Protein AF-A0A919DG07-F1 (afdb_monomer_lite)

Structure (mmCIF, N/CA/C/O backbone):
data_AF-A0A919DG07-F1
#
_entry.id   AF-A0A919DG07-F1
#
loop_
_atom_site.group_PDB
_atom_site.id
_atom_site.type_symbol
_atom_site.label_atom_id
_atom_site.label_alt_id
_atom_site.label_comp_id
_atom_site.label_asym_id
_atom_site.label_entity_id
_atom_site.label_seq_id
_atom_site.pdbx_PDB_ins_code
_atom_site.Cartn_x
_atom_site.Cartn_y
_atom_site.Cartn_z
_atom_site.occupancy
_atom_site.B_iso_or_equiv
_atom_site.auth_seq_id
_atom_site.auth_comp_id
_atom_site.auth_asym_id
_atom_site.auth_atom_id
_atom_site.pdbx_PDB_model_num
ATOM 1 N N . MET A 1 1 ? 38.729 11.787 59.493 1.00 34.22 1 MET A N 1
ATOM 2 C CA . MET A 1 1 ? 39.746 11.046 58.716 1.00 34.22 1 MET A CA 1
ATOM 3 C C . MET A 1 1 ? 39.096 9.773 58.178 1.00 34.22 1 MET A C 1
ATOM 5 O O . MET A 1 1 ? 38.430 9.098 58.950 1.00 34.22 1 MET A O 1
ATOM 9 N N . ASN A 1 2 ? 39.229 9.553 56.862 1.00 35.69 2 ASN A N 1
ATOM 10 C CA . ASN A 1 2 ? 38.781 8.417 56.019 1.00 35.69 2 ASN A CA 1
ATOM 11 C C . ASN A 1 2 ? 39.493 7.092 56.413 1.00 35.69 2 ASN A C 1
ATOM 13 O O . ASN A 1 2 ? 40.496 7.171 57.115 1.00 35.69 2 ASN A O 1
ATOM 17 N N . HIS A 1 3 ? 39.072 5.863 56.061 1.00 32.91 3 HIS A N 1
ATOM 18 C CA . HIS A 1 3 ? 38.804 5.279 54.727 1.00 32.91 3 HIS A CA 1
ATOM 19 C C . HIS A 1 3 ? 37.969 3.968 54.796 1.00 32.91 3 HIS A C 1
ATOM 21 O O . HIS A 1 3 ? 38.101 3.201 55.746 1.00 32.91 3 HIS A O 1
ATOM 27 N N . THR A 1 4 ? 37.171 3.703 53.748 1.00 44.44 4 THR A N 1
ATOM 28 C CA . THR A 1 4 ? 36.596 2.397 53.320 1.00 44.44 4 THR A CA 1
ATOM 29 C C . THR A 1 4 ? 37.649 1.559 52.554 1.00 44.44 4 THR A C 1
ATOM 31 O O . THR A 1 4 ? 38.674 2.140 52.181 1.00 44.44 4 THR A O 1
ATOM 34 N N . PRO A 1 5 ? 37.467 0.233 52.304 1.00 44.50 5 PRO A N 1
ATOM 35 C CA . PRO A 1 5 ? 36.782 -0.205 51.062 1.00 44.50 5 PRO A CA 1
ATOM 36 C C . PRO A 1 5 ? 36.110 -1.608 51.093 1.00 44.50 5 PRO A C 1
ATOM 38 O O . PRO A 1 5 ? 36.582 -2.530 51.752 1.00 44.50 5 PRO A O 1
ATOM 41 N N . ASN A 1 6 ? 35.069 -1.821 50.277 1.00 36.84 6 ASN A N 1
ATOM 42 C CA . ASN A 1 6 ? 34.952 -3.075 49.516 1.00 36.84 6 ASN A CA 1
ATOM 43 C C . ASN A 1 6 ? 34.159 -2.849 48.217 1.00 36.84 6 ASN A C 1
ATOM 45 O O . ASN A 1 6 ? 33.123 -2.183 48.220 1.00 36.84 6 ASN A O 1
ATOM 49 N N . GLU A 1 7 ? 34.719 -3.344 47.117 1.00 41.94 7 GLU A N 1
ATOM 50 C CA . GLU A 1 7 ? 34.448 -2.964 45.728 1.00 41.94 7 GLU A CA 1
ATOM 51 C C . GLU A 1 7 ? 33.271 -3.709 45.053 1.00 41.94 7 GLU A C 1
ATOM 53 O O . GLU A 1 7 ? 32.914 -4.822 45.447 1.00 41.94 7 GLU A O 1
ATOM 58 N N . PRO A 1 8 ? 32.687 -3.105 43.996 1.00 39.41 8 PRO A N 1
ATOM 59 C CA . PRO A 1 8 ? 31.596 -3.651 43.186 1.00 39.41 8 PRO A CA 1
ATOM 60 C C . PRO A 1 8 ? 32.067 -4.682 42.142 1.00 39.41 8 PRO A C 1
ATOM 62 O O . PRO A 1 8 ? 33.044 -4.471 41.425 1.00 39.41 8 PRO A O 1
ATOM 65 N N . ARG A 1 9 ? 31.318 -5.786 42.005 1.00 43.91 9 ARG A N 1
ATOM 66 C CA . ARG A 1 9 ? 31.553 -6.822 40.987 1.00 43.91 9 ARG A CA 1
ATOM 67 C C . ARG A 1 9 ? 31.007 -6.414 39.615 1.00 43.91 9 ARG A C 1
ATOM 69 O O . ARG A 1 9 ? 29.802 -6.364 39.404 1.00 43.91 9 ARG A O 1
ATOM 76 N N . ASP A 1 10 ? 31.963 -6.147 38.736 1.00 43.38 10 ASP A N 1
ATOM 77 C CA . ASP A 1 10 ? 32.099 -6.635 37.358 1.00 43.38 10 ASP A CA 1
ATOM 78 C C . ASP A 1 10 ? 30.918 -6.444 36.387 1.00 43.38 10 ASP A C 1
ATOM 80 O O . ASP A 1 10 ? 30.029 -7.279 36.222 1.00 43.38 10 ASP A O 1
ATOM 84 N N . LEU A 1 11 ? 30.964 -5.302 35.700 1.00 44.47 11 LEU A N 1
ATOM 85 C CA . LEU A 1 11 ? 30.201 -5.007 34.494 1.00 44.47 11 LEU A CA 1
ATOM 86 C C . LEU A 1 11 ? 30.895 -5.717 33.326 1.00 44.47 11 LEU A C 1
ATOM 88 O O . LEU A 1 11 ? 32.102 -5.567 33.180 1.00 44.47 11 LEU A O 1
ATOM 92 N N . ASN A 1 12 ? 30.146 -6.447 32.497 1.00 44.28 12 ASN A N 1
ATOM 93 C CA . ASN A 1 12 ? 30.619 -7.066 31.253 1.00 44.28 12 ASN A CA 1
ATOM 94 C C . ASN A 1 12 ? 31.278 -6.006 30.342 1.00 44.28 12 ASN A C 1
ATOM 96 O O . ASN A 1 12 ? 30.590 -5.299 29.603 1.00 44.28 12 ASN A O 1
ATOM 100 N N . ARG A 1 13 ? 32.596 -5.830 30.476 1.00 46.69 13 ARG A N 1
ATOM 101 C CA . ARG A 1 13 ? 33.404 -4.822 29.781 1.00 46.69 13 ARG A CA 1
ATOM 102 C C . ARG A 1 13 ? 34.025 -5.429 28.532 1.00 46.69 13 ARG A C 1
ATOM 104 O O . ARG A 1 13 ? 34.499 -6.561 28.547 1.00 46.69 13 ARG A O 1
ATOM 111 N N . ASP A 1 14 ? 34.078 -4.631 27.474 1.00 40.06 14 ASP A N 1
ATOM 112 C CA . ASP A 1 14 ? 34.805 -4.974 26.256 1.00 40.06 14 ASP A CA 1
ATOM 113 C C . ASP A 1 14 ? 36.330 -5.042 26.524 1.00 40.06 14 ASP A C 1
ATOM 115 O O . ASP A 1 14 ? 36.874 -4.089 27.101 1.00 40.06 14 ASP A O 1
ATOM 119 N N . PRO A 1 15 ? 37.040 -6.112 26.104 1.00 46.91 15 PRO A N 1
ATOM 120 C CA . PRO A 1 15 ? 38.454 -6.308 26.439 1.00 46.91 15 PRO A CA 1
ATOM 121 C C . PRO A 1 15 ? 39.440 -5.340 25.772 1.00 46.91 15 PRO A C 1
ATOM 123 O O . PRO A 1 15 ? 40.614 -5.361 26.135 1.00 46.91 15 PRO A O 1
ATOM 126 N N . ILE A 1 16 ? 39.022 -4.521 24.799 1.00 44.34 16 ILE A N 1
ATOM 127 C CA . ILE A 1 16 ? 39.935 -3.618 24.078 1.00 44.34 16 ILE A CA 1
ATOM 128 C C . ILE A 1 16 ? 39.674 -2.145 24.422 1.00 44.34 16 ILE A C 1
ATOM 130 O O . ILE A 1 16 ? 40.606 -1.345 24.381 1.00 44.34 16 ILE A O 1
ATOM 134 N N . THR A 1 17 ? 38.458 -1.764 24.823 1.00 51.81 17 THR A N 1
ATOM 135 C CA . THR A 1 17 ? 38.118 -0.338 25.024 1.00 51.81 17 THR A CA 1
ATOM 136 C C . THR A 1 17 ? 37.637 0.047 26.427 1.00 51.81 17 THR A C 1
ATOM 138 O O . THR A 1 17 ? 37.648 1.231 26.756 1.00 51.81 17 THR A O 1
ATOM 141 N N . GLY A 1 18 ? 37.272 -0.906 27.295 1.00 50.22 18 GLY A N 1
ATOM 142 C CA . GLY A 1 18 ? 37.119 -0.682 28.744 1.00 50.22 18 GLY A CA 1
ATOM 143 C C . GLY A 1 18 ? 36.063 0.336 29.224 1.00 50.22 18 GLY A C 1
ATOM 144 O O . GLY A 1 18 ? 36.034 0.639 30.422 1.00 50.22 18 GLY A O 1
ATOM 145 N N . ALA A 1 19 ? 35.191 0.858 28.356 1.00 34.78 19 ALA A N 1
ATOM 146 C CA . ALA A 1 19 ? 34.187 1.863 28.719 1.00 34.78 19 ALA A CA 1
ATOM 147 C C . ALA A 1 19 ? 32.995 1.267 29.513 1.00 34.78 19 ALA A C 1
ATOM 149 O O . ALA A 1 19 ? 32.492 0.201 29.148 1.00 34.78 19 ALA A O 1
ATOM 150 N N . PRO A 1 20 ? 32.494 1.939 30.574 1.00 39.03 20 PRO A N 1
ATOM 151 C CA . PRO A 1 20 ? 31.222 1.592 31.211 1.00 39.03 20 PRO A CA 1
ATOM 152 C C . PRO A 1 20 ? 30.049 1.860 30.257 1.00 39.03 20 PRO A C 1
ATOM 154 O O . PRO A 1 20 ? 29.992 2.924 29.643 1.00 39.03 20 PRO A O 1
ATOM 157 N N . GLY A 1 21 ? 29.094 0.930 30.161 1.00 43.81 21 GLY A N 1
ATOM 158 C CA . GLY A 1 21 ? 27.866 1.131 29.389 1.00 43.81 21 GLY A CA 1
ATOM 159 C C . GLY A 1 21 ? 27.063 2.310 29.938 1.00 43.81 21 GLY A C 1
ATOM 160 O O . GLY A 1 21 ? 26.447 2.204 30.997 1.00 43.81 21 GLY A O 1
ATOM 161 N N . ALA A 1 22 ? 27.089 3.435 29.225 1.00 33.97 22 ALA A N 1
ATOM 162 C CA . ALA A 1 22 ? 26.310 4.620 29.537 1.00 33.97 22 ALA A CA 1
ATOM 163 C C . ALA A 1 22 ? 25.252 4.834 28.453 1.00 33.97 22 ALA A C 1
ATOM 165 O O . ALA A 1 22 ? 25.570 5.131 27.304 1.00 33.97 22 ALA A O 1
ATOM 166 N N . HIS A 1 23 ? 23.989 4.744 28.859 1.00 26.77 23 HIS A N 1
ATOM 167 C CA . HIS A 1 23 ? 22.924 5.523 28.248 1.00 26.77 23 HIS A CA 1
ATOM 168 C C . HIS A 1 23 ? 22.861 6.876 28.959 1.00 26.77 23 HIS A C 1
ATOM 170 O O . HIS A 1 23 ? 22.684 6.922 30.179 1.00 26.77 23 HIS A O 1
ATOM 176 N N . PRO A 1 24 ? 22.939 7.975 28.202 1.00 29.98 24 PRO A N 1
ATOM 177 C CA . PRO A 1 24 ? 22.138 9.142 28.527 1.00 29.98 24 PRO A CA 1
ATOM 178 C C . PRO A 1 24 ? 21.411 9.657 27.277 1.00 29.98 24 PRO A C 1
ATOM 180 O O . PRO A 1 24 ? 22.029 10.103 26.323 1.00 29.98 24 PRO A O 1
ATOM 183 N N . LEU A 1 25 ? 20.080 9.551 27.332 1.00 42.97 25 LEU A N 1
ATOM 184 C CA . LEU A 1 25 ? 19.050 10.354 26.657 1.00 42.97 25 LEU A CA 1
ATOM 185 C C . LEU A 1 25 ? 19.387 10.937 25.266 1.00 42.97 25 LEU A C 1
ATOM 187 O O . LEU A 1 25 ? 20.033 11.972 25.151 1.00 42.97 25 LEU A O 1
ATOM 191 N N . GLY A 1 26 ? 18.773 10.358 24.230 1.00 35.62 26 GLY A N 1
ATOM 192 C CA . GLY A 1 26 ? 18.676 10.953 22.893 1.00 35.62 26 GLY A CA 1
ATOM 193 C C . GLY A 1 26 ? 19.670 10.377 21.882 1.00 35.62 26 GLY A C 1
ATOM 194 O O . GLY A 1 26 ? 20.871 10.489 22.058 1.00 35.62 26 GLY A O 1
ATOM 195 N N . VAL A 1 27 ? 19.123 9.787 20.811 1.00 43.41 27 VAL A N 1
ATOM 196 C CA . VAL A 1 27 ? 19.787 9.310 19.577 1.00 43.41 27 VAL A CA 1
ATOM 197 C C . VAL A 1 27 ? 21.049 8.453 19.786 1.00 43.41 27 VAL A C 1
ATOM 199 O O . VAL A 1 27 ? 22.146 8.965 19.968 1.00 43.41 27 VAL A O 1
ATOM 202 N N . GLY A 1 28 ? 20.937 7.131 19.628 1.00 30.62 28 GLY A N 1
ATOM 203 C CA . GLY A 1 28 ? 22.129 6.282 19.553 1.00 30.62 28 GLY A CA 1
ATOM 204 C C . GLY A 1 28 ? 21.851 4.782 19.517 1.00 30.62 28 GLY A C 1
ATOM 205 O O . GLY A 1 28 ? 21.159 4.246 20.370 1.00 30.62 28 GLY A O 1
ATOM 206 N N . VAL A 1 29 ? 22.410 4.147 18.491 1.00 34.19 29 VAL A N 1
ATOM 207 C CA . VAL A 1 29 ? 22.769 2.731 18.304 1.00 34.19 29 VAL A CA 1
ATOM 208 C C . VAL A 1 29 ? 22.638 1.797 19.533 1.00 34.19 29 VAL A C 1
ATOM 210 O O . VAL A 1 29 ? 23.376 1.938 20.501 1.00 34.19 29 VAL A O 1
ATOM 213 N N . GLY A 1 30 ? 21.828 0.735 19.382 1.00 28.69 30 GLY A N 1
ATOM 214 C CA . GLY A 1 30 ? 22.065 -0.605 19.956 1.00 28.69 30 GLY A CA 1
ATOM 215 C C . GLY A 1 30 ? 21.325 -1.004 21.247 1.00 28.69 30 GLY A C 1
ATOM 216 O O . GLY A 1 30 ? 21.314 -0.263 22.220 1.00 28.69 30 GLY A O 1
ATOM 217 N N . GLY A 1 31 ? 20.814 -2.247 21.286 1.00 30.12 31 GLY A N 1
ATOM 218 C CA . GLY A 1 31 ? 20.733 -3.032 22.532 1.00 30.12 31 GLY A CA 1
ATOM 219 C C . GLY A 1 31 ? 19.412 -3.743 22.847 1.00 30.12 31 GLY A C 1
ATOM 220 O O . GLY A 1 31 ? 18.405 -3.114 23.135 1.00 30.12 31 GLY A O 1
ATOM 221 N N . VAL A 1 32 ? 19.453 -5.076 22.860 1.00 42.94 32 VAL A N 1
ATOM 222 C CA . VAL A 1 32 ? 18.374 -6.017 23.198 1.00 42.94 32 VAL A CA 1
ATOM 223 C C . VAL A 1 32 ? 18.362 -6.270 24.714 1.00 42.94 32 VAL A C 1
ATOM 225 O O . VAL A 1 32 ? 19.355 -6.769 25.229 1.00 42.94 32 VAL A O 1
ATOM 228 N N . ALA A 1 33 ? 17.262 -5.977 25.419 1.00 32.56 33 ALA A N 1
ATOM 229 C CA . ALA A 1 33 ? 16.863 -6.599 26.696 1.00 32.56 33 ALA A CA 1
ATOM 230 C C . ALA A 1 33 ? 15.441 -6.136 27.077 1.00 32.56 33 ALA A C 1
ATOM 232 O O . ALA A 1 33 ? 15.058 -5.008 26.792 1.00 32.56 33 ALA A O 1
ATOM 233 N N . GLY A 1 34 ? 14.637 -7.032 27.655 1.00 33.72 34 GLY A N 1
ATOM 234 C CA . GLY A 1 34 ? 13.176 -6.933 27.719 1.00 33.72 34 GLY A CA 1
ATOM 235 C C . GLY A 1 34 ? 12.579 -5.722 28.451 1.00 33.72 34 GLY A C 1
ATOM 236 O O . GLY A 1 34 ? 13.130 -5.212 29.419 1.00 33.72 34 GLY A O 1
ATOM 237 N N . GLY A 1 35 ? 11.384 -5.327 28.007 1.00 30.34 35 GLY A N 1
ATOM 238 C CA . GLY A 1 35 ? 10.532 -4.339 28.667 1.00 30.34 35 GLY A CA 1
ATOM 239 C C . GLY A 1 35 ? 9.645 -3.616 27.660 1.00 30.34 35 GLY A C 1
ATOM 240 O O . GLY A 1 35 ? 10.146 -2.969 26.748 1.00 30.34 35 GLY A O 1
ATOM 241 N N . ALA A 1 36 ? 8.326 -3.755 27.797 1.00 35.47 36 ALA A N 1
ATOM 242 C CA . ALA A 1 36 ? 7.346 -3.080 26.954 1.00 35.47 36 ALA A CA 1
ATOM 243 C C . ALA A 1 36 ? 7.545 -1.556 27.006 1.00 35.47 36 ALA A C 1
ATOM 245 O O . ALA A 1 36 ? 7.358 -0.939 28.053 1.00 35.47 36 ALA A O 1
ATOM 246 N N . VAL A 1 37 ? 7.903 -0.948 25.874 1.00 30.03 37 VAL A N 1
ATOM 247 C CA . VAL A 1 37 ? 7.907 0.509 25.726 1.00 30.03 37 VAL A CA 1
ATOM 248 C C . VAL A 1 37 ? 6.580 0.919 25.108 1.00 30.03 37 VAL A C 1
ATOM 250 O O . VAL A 1 37 ? 6.302 0.660 23.937 1.00 30.03 37 VAL A O 1
ATOM 253 N N . ALA A 1 38 ? 5.748 1.541 25.936 1.00 33.84 38 ALA A N 1
ATOM 254 C CA . ALA A 1 38 ? 4.571 2.265 25.506 1.00 33.84 38 ALA A CA 1
ATOM 255 C C . ALA A 1 38 ? 4.985 3.502 24.687 1.00 33.84 38 ALA A C 1
ATOM 257 O O . ALA A 1 38 ? 5.724 4.352 25.171 1.00 33.84 38 ALA A O 1
ATOM 258 N N . GLY A 1 39 ? 4.476 3.569 23.455 1.00 31.62 39 GLY A N 1
ATOM 259 C CA . GLY A 1 39 ? 4.058 4.783 22.750 1.00 31.62 39 GLY A CA 1
ATOM 260 C C . GLY A 1 39 ? 5.039 5.951 22.627 1.00 31.62 39 GLY A C 1
ATOM 261 O O . GLY A 1 39 ? 5.009 6.880 23.425 1.00 31.62 39 GLY A O 1
ATOM 262 N N . ALA A 1 40 ? 5.731 6.010 21.490 1.00 27.97 40 ALA A N 1
ATOM 263 C CA . ALA A 1 40 ? 5.974 7.269 20.794 1.00 27.97 40 ALA A CA 1
ATOM 264 C C . ALA A 1 40 ? 5.657 7.047 19.309 1.00 27.97 40 ALA A C 1
ATOM 266 O O . ALA A 1 40 ? 6.456 6.466 18.577 1.00 27.97 40 ALA A O 1
ATOM 267 N N . LEU A 1 41 ? 4.467 7.472 18.867 1.00 32.69 41 LEU A N 1
ATOM 268 C CA . LEU A 1 41 ? 4.125 7.555 17.445 1.00 32.69 41 LEU A CA 1
ATOM 269 C C . LEU A 1 41 ? 4.885 8.740 16.837 1.00 32.69 41 LEU A C 1
ATOM 271 O O . LEU A 1 41 ? 4.324 9.804 16.586 1.00 32.69 41 LEU A O 1
ATOM 275 N N . ALA A 1 42 ? 6.189 8.567 16.635 1.00 26.36 42 ALA A N 1
ATOM 276 C CA . ALA A 1 42 ? 6.936 9.402 15.713 1.00 26.36 42 ALA A CA 1
ATOM 277 C C . ALA A 1 42 ? 6.526 8.975 14.299 1.00 26.36 42 ALA A C 1
ATOM 279 O O . ALA A 1 42 ? 7.006 7.971 13.772 1.00 26.36 42 ALA A O 1
ATOM 280 N N . GLY A 1 43 ? 5.575 9.712 13.721 1.00 33.06 43 GLY A N 1
ATOM 281 C CA . GLY A 1 43 ? 5.218 9.597 12.315 1.00 33.06 43 GLY A CA 1
ATOM 282 C C . GLY A 1 43 ? 6.462 9.813 11.465 1.00 33.06 43 GLY A C 1
ATOM 283 O O . GLY A 1 43 ? 7.036 10.900 11.454 1.00 33.06 43 GLY A O 1
ATOM 284 N N . THR A 1 44 ? 6.886 8.762 10.774 1.00 31.72 44 THR A N 1
ATOM 285 C CA . THR A 1 44 ? 7.880 8.871 9.716 1.00 31.72 44 THR A CA 1
ATOM 286 C C . THR A 1 44 ? 7.181 8.564 8.400 1.00 31.72 44 THR A C 1
ATOM 288 O O . THR A 1 44 ? 6.517 7.544 8.248 1.00 31.72 44 THR A O 1
ATOM 291 N N . VAL A 1 45 ? 7.237 9.541 7.499 1.00 33.91 45 VAL A N 1
ATOM 292 C CA . VAL A 1 45 ? 6.609 9.533 6.178 1.00 33.91 45 VAL A CA 1
ATOM 293 C C . VAL A 1 45 ? 7.396 8.575 5.290 1.00 33.91 45 VAL A C 1
ATOM 295 O O . VAL A 1 45 ? 8.452 8.955 4.794 1.00 33.91 45 VAL A O 1
ATOM 298 N N . PHE A 1 46 ? 6.908 7.356 5.074 1.00 33.72 46 PHE A N 1
ATOM 299 C CA . PHE A 1 46 ? 7.510 6.441 4.106 1.00 33.72 46 PHE A CA 1
ATOM 300 C C . PHE A 1 46 ? 6.405 5.703 3.354 1.00 33.72 46 PHE A C 1
ATOM 302 O O . PHE A 1 46 ? 5.542 5.096 3.971 1.00 33.72 46 PHE A O 1
ATOM 309 N N . GLY A 1 47 ? 6.377 5.889 2.033 1.00 33.72 47 GLY A N 1
ATOM 310 C CA . GLY A 1 47 ? 5.187 5.686 1.208 1.00 33.72 47 GLY A CA 1
ATOM 311 C C . GLY A 1 47 ? 4.915 4.237 0.770 1.00 33.72 47 GLY A C 1
ATOM 312 O O . GLY A 1 47 ? 5.559 3.316 1.271 1.00 33.72 47 GLY A O 1
ATOM 313 N N . PRO A 1 48 ? 4.001 4.040 -0.212 1.00 35.97 48 PRO A N 1
ATOM 314 C CA . PRO A 1 48 ? 3.268 2.791 -0.470 1.00 35.97 48 PRO A CA 1
ATOM 315 C C . PRO A 1 48 ? 4.040 1.501 -0.787 1.00 35.97 48 PRO A C 1
ATOM 317 O O . PRO A 1 48 ? 3.408 0.486 -1.077 1.00 35.97 48 PRO A O 1
ATOM 320 N N . LEU A 1 49 ? 5.371 1.480 -0.727 1.00 40.62 49 LEU A N 1
ATOM 321 C CA . LEU A 1 49 ? 6.157 0.264 -0.892 1.00 40.62 49 LEU A CA 1
ATOM 322 C C . LEU A 1 49 ? 7.282 0.213 0.157 1.00 40.62 49 LEU A C 1
ATOM 324 O O . LEU A 1 49 ? 8.259 0.952 0.123 1.00 40.62 49 LEU A O 1
ATOM 328 N N . GLY A 1 50 ? 7.155 -0.723 1.098 1.00 42.00 50 GLY A N 1
ATOM 329 C CA . GLY A 1 50 ? 8.317 -1.325 1.748 1.00 42.00 50 GLY A CA 1
ATOM 330 C C . GLY A 1 50 ? 8.957 -0.600 2.932 1.00 42.00 50 GLY A C 1
ATOM 331 O O . GLY A 1 50 ? 10.133 -0.863 3.183 1.00 42.00 50 GLY A O 1
ATOM 332 N N . THR A 1 51 ? 8.238 0.224 3.703 1.00 40.66 51 THR A N 1
ATOM 333 C CA . THR A 1 51 ? 8.771 0.704 4.992 1.00 40.66 51 THR A CA 1
ATOM 334 C C . THR A 1 51 ? 7.924 0.260 6.180 1.00 40.66 51 THR A C 1
ATOM 336 O O . THR A 1 51 ? 6.716 0.451 6.242 1.00 40.66 51 THR A O 1
ATOM 339 N N . LEU A 1 52 ? 8.612 -0.389 7.120 1.00 35.88 52 LEU A N 1
ATOM 340 C CA . LEU A 1 52 ? 8.132 -0.812 8.429 1.00 35.88 52 LEU A CA 1
ATOM 341 C C . LEU A 1 52 ? 7.558 0.371 9.221 1.00 35.88 52 LEU A C 1
ATOM 343 O O . LEU A 1 52 ? 8.316 1.238 9.649 1.00 35.88 52 LEU A O 1
ATOM 347 N N . ILE A 1 53 ? 6.269 0.313 9.553 1.00 29.09 53 ILE A N 1
ATOM 348 C CA . ILE A 1 53 ? 5.767 0.900 10.799 1.00 29.09 53 ILE A CA 1
ATOM 349 C C . ILE A 1 53 ? 5.519 -0.253 11.767 1.00 29.09 53 ILE A C 1
ATOM 351 O O . ILE A 1 53 ? 4.554 -1.002 11.654 1.00 29.09 53 ILE A O 1
ATOM 355 N N . GLY A 1 54 ? 6.444 -0.410 12.712 1.00 29.98 54 GLY A N 1
ATOM 356 C CA . GLY A 1 54 ? 6.245 -1.201 13.916 1.00 29.98 54 GLY A CA 1
ATOM 357 C C . GLY A 1 54 ? 5.881 -0.274 15.067 1.00 29.98 54 GLY A C 1
ATOM 358 O O . GLY A 1 54 ? 6.762 0.371 15.625 1.00 29.98 54 GLY A O 1
ATOM 359 N N . ALA A 1 55 ? 4.603 -0.224 15.431 1.00 30.22 55 ALA A N 1
ATOM 360 C CA . ALA A 1 55 ? 4.148 0.265 16.730 1.00 30.22 55 ALA A CA 1
ATOM 361 C C . ALA A 1 55 ? 2.740 -0.281 17.006 1.00 30.22 55 ALA A C 1
ATOM 363 O O . ALA A 1 55 ? 1.745 0.329 16.639 1.00 30.22 55 ALA A O 1
ATOM 364 N N . GLY A 1 56 ? 2.677 -1.447 17.656 1.00 33.34 56 GLY A N 1
ATOM 365 C CA . GLY A 1 56 ? 1.438 -2.034 18.172 1.00 33.34 56 GLY A CA 1
ATOM 366 C C . GLY A 1 56 ? 1.178 -3.449 17.658 1.00 33.34 56 GLY A C 1
ATOM 367 O O . GLY A 1 56 ? 0.826 -3.640 16.504 1.00 33.34 56 GLY A O 1
ATOM 368 N N . VAL A 1 57 ? 1.279 -4.423 18.570 1.00 28.62 57 VAL A N 1
ATOM 369 C CA . VAL A 1 57 ? 0.975 -5.865 18.438 1.00 28.62 57 VAL A CA 1
ATOM 370 C C . VAL A 1 57 ? 2.137 -6.776 18.015 1.00 28.62 57 VAL A C 1
ATOM 372 O O . VAL A 1 57 ? 2.321 -7.105 16.847 1.00 28.62 57 VAL A O 1
ATOM 375 N N . GLY A 1 58 ? 2.825 -7.289 19.043 1.00 26.67 58 GLY A N 1
ATOM 376 C CA . GLY A 1 58 ? 3.351 -8.658 19.082 1.00 26.67 58 GLY A CA 1
ATOM 377 C C . GLY A 1 58 ? 4.651 -8.915 18.322 1.00 26.67 58 GLY A C 1
ATOM 378 O O . GLY A 1 58 ? 4.657 -9.119 17.113 1.00 26.67 58 GLY A O 1
ATOM 379 N N . VAL A 1 59 ? 5.751 -8.989 19.070 1.00 26.62 59 VAL A N 1
ATOM 380 C CA . VAL A 1 59 ? 7.054 -9.487 18.616 1.00 26.62 59 VAL A CA 1
ATOM 381 C C . VAL A 1 59 ? 6.904 -10.911 18.075 1.00 26.62 59 VAL A C 1
ATOM 383 O O . VAL A 1 59 ? 6.559 -11.816 18.830 1.00 26.62 59 VAL A O 1
ATOM 386 N N . VAL A 1 60 ? 7.242 -11.134 16.805 1.00 29.73 60 VAL A N 1
ATOM 387 C CA . VAL A 1 60 ? 7.664 -12.461 16.339 1.00 29.73 60 VAL A CA 1
ATOM 388 C C . VAL A 1 60 ? 9.100 -12.347 15.857 1.00 29.73 60 VAL A C 1
ATOM 390 O O . VAL A 1 60 ? 9.403 -11.703 14.854 1.00 29.73 60 VAL A O 1
ATOM 393 N N . ALA A 1 61 ? 9.988 -12.951 16.642 1.00 27.58 61 ALA A N 1
ATOM 394 C CA . ALA A 1 61 ? 11.368 -13.207 16.281 1.00 27.58 61 ALA A CA 1
ATOM 395 C C . ALA A 1 61 ? 11.423 -14.291 15.193 1.00 27.58 61 ALA A C 1
ATOM 397 O O . ALA A 1 61 ? 10.752 -15.313 15.297 1.00 27.58 61 ALA A O 1
ATOM 398 N N . GLY A 1 62 ? 12.256 -14.083 14.176 1.00 29.06 62 GLY A N 1
ATOM 399 C CA . GLY A 1 62 ? 12.518 -15.065 13.129 1.00 29.06 62 GLY A CA 1
ATOM 400 C C . GLY A 1 62 ? 13.785 -14.707 12.369 1.00 29.06 62 GLY A C 1
ATOM 401 O O . GLY A 1 62 ? 13.722 -14.113 11.299 1.00 29.06 62 GLY A O 1
ATOM 402 N N . ALA A 1 63 ? 14.940 -15.026 12.954 1.00 30.83 63 ALA A N 1
ATOM 403 C CA . ALA A 1 63 ? 16.222 -15.012 12.266 1.00 30.83 63 ALA A CA 1
ATOM 404 C C . ALA A 1 63 ? 16.540 -16.438 11.798 1.00 30.83 63 ALA A C 1
ATOM 406 O O . ALA A 1 63 ? 16.800 -17.315 12.617 1.00 30.83 63 ALA A O 1
ATOM 407 N N . ALA A 1 64 ? 16.546 -16.653 10.486 1.00 29.25 64 ALA A N 1
ATOM 408 C CA . ALA A 1 64 ? 17.285 -17.735 9.850 1.00 29.25 64 ALA A CA 1
ATOM 409 C C . ALA A 1 64 ? 17.761 -17.238 8.480 1.00 29.25 64 ALA A C 1
ATOM 411 O O . ALA A 1 64 ? 17.007 -16.619 7.733 1.00 29.25 64 ALA A O 1
ATOM 412 N N . ALA A 1 65 ? 19.048 -17.433 8.208 1.00 32.94 65 ALA A N 1
ATOM 413 C CA . ALA A 1 65 ? 19.756 -16.909 7.052 1.00 32.94 65 ALA A CA 1
ATOM 414 C C . ALA A 1 65 ? 19.154 -17.382 5.716 1.00 32.94 65 ALA A C 1
ATOM 416 O O . ALA A 1 65 ? 18.906 -18.567 5.513 1.00 32.94 65 ALA A O 1
ATOM 417 N N . GLY A 1 66 ? 18.977 -16.437 4.794 1.00 30.44 66 GLY A N 1
ATOM 418 C CA . GLY A 1 66 ? 18.447 -16.650 3.450 1.00 30.44 66 GLY A CA 1
ATOM 419 C C . GLY A 1 66 ? 17.660 -15.413 3.034 1.00 30.44 66 GLY A C 1
ATOM 420 O O . GLY A 1 66 ? 16.898 -14.877 3.826 1.00 30.44 66 GLY A O 1
ATOM 421 N N . LYS A 1 67 ? 17.910 -14.900 1.833 1.00 33.75 67 LYS A N 1
ATOM 422 C CA . LYS A 1 67 ? 17.429 -13.622 1.285 1.00 33.75 67 LYS A CA 1
ATOM 423 C C . LYS A 1 67 ? 15.885 -13.533 1.260 1.00 33.75 67 LYS A C 1
ATOM 425 O O . LYS A 1 67 ? 15.272 -13.693 0.215 1.00 33.75 67 LYS A O 1
ATOM 430 N N . ALA A 1 68 ? 15.248 -13.277 2.398 1.00 32.22 68 ALA A N 1
ATOM 431 C CA . ALA A 1 68 ? 13.822 -13.000 2.494 1.00 32.22 68 ALA A CA 1
ATOM 432 C C . ALA A 1 68 ? 13.651 -11.497 2.711 1.00 32.22 68 ALA A C 1
ATOM 434 O O . ALA A 1 68 ? 13.650 -11.003 3.839 1.00 32.22 68 ALA A O 1
ATOM 435 N N . VAL A 1 69 ? 13.527 -10.747 1.615 1.00 39.38 69 VAL A N 1
ATOM 436 C CA . VAL A 1 69 ? 12.877 -9.439 1.697 1.00 39.38 69 VAL A CA 1
ATOM 437 C C . VAL A 1 69 ? 11.432 -9.764 2.046 1.00 39.38 69 VAL A C 1
ATOM 439 O O . VAL A 1 69 ? 10.670 -10.193 1.187 1.00 39.38 69 VAL A O 1
ATOM 442 N N . ALA A 1 70 ? 11.074 -9.682 3.328 1.00 41.56 70 ALA A N 1
ATOM 443 C CA . ALA A 1 70 ? 9.681 -9.765 3.730 1.00 41.56 70 ALA A CA 1
ATOM 444 C C . ALA A 1 70 ? 8.975 -8.576 3.077 1.00 41.56 70 ALA A C 1
ATOM 446 O O . ALA A 1 70 ? 9.109 -7.434 3.514 1.00 41.56 70 ALA A O 1
ATOM 447 N N . GLU A 1 71 ? 8.298 -8.840 1.969 1.00 51.09 71 GLU A N 1
ATOM 448 C CA . GLU A 1 71 ? 7.533 -7.848 1.240 1.00 51.09 71 GLU A CA 1
ATOM 449 C C . GLU A 1 71 ? 6.347 -7.440 2.103 1.00 51.09 71 GLU A C 1
ATOM 451 O O . GLU A 1 71 ? 5.415 -8.219 2.320 1.00 51.09 71 GLU A O 1
ATOM 456 N N . ARG A 1 72 ? 6.427 -6.239 2.666 1.00 51.84 72 ARG A N 1
ATOM 457 C CA . ARG A 1 72 ? 5.418 -5.666 3.557 1.00 51.84 72 ARG A CA 1
ATOM 458 C C . ARG A 1 72 ? 4.587 -4.646 2.801 1.00 51.84 72 ARG A C 1
ATOM 460 O O . ARG A 1 72 ? 5.110 -3.944 1.931 1.00 51.84 72 ARG A O 1
ATOM 467 N N . ILE A 1 73 ? 3.300 -4.604 3.121 1.00 52.22 73 ILE A N 1
ATOM 468 C CA . ILE A 1 73 ? 2.428 -3.529 2.652 1.00 52.22 73 ILE A CA 1
ATOM 469 C C . ILE A 1 73 ? 2.758 -2.305 3.500 1.00 52.22 73 ILE A C 1
ATOM 471 O O . ILE A 1 73 ? 3.040 -2.445 4.685 1.00 52.22 73 ILE A O 1
ATOM 475 N N . ASP A 1 74 ? 2.784 -1.123 2.888 1.00 55.88 74 ASP A N 1
ATOM 476 C CA . ASP A 1 74 ? 2.926 0.124 3.635 1.00 55.88 74 ASP A CA 1
ATOM 477 C C . ASP A 1 74 ? 1.656 0.359 4.467 1.00 55.88 74 ASP A C 1
ATOM 479 O O . ASP A 1 74 ? 0.594 0.635 3.892 1.00 55.88 74 ASP A O 1
ATOM 483 N N . PRO A 1 75 ? 1.735 0.275 5.807 1.00 54.84 75 PRO A N 1
ATOM 484 C CA . PRO A 1 75 ? 0.578 0.529 6.649 1.00 54.84 75 PRO A CA 1
ATOM 485 C C . PRO A 1 75 ? 0.097 1.977 6.502 1.00 54.84 75 PRO A C 1
ATOM 487 O O . PRO A 1 75 ? -1.091 2.233 6.638 1.00 54.84 75 PRO A O 1
ATOM 490 N N . THR A 1 76 ? 0.978 2.926 6.172 1.00 56.12 76 THR A N 1
ATOM 491 C CA . THR A 1 76 ? 0.644 4.352 6.034 1.00 56.12 76 THR A CA 1
ATOM 492 C C . THR A 1 76 ? -0.309 4.589 4.871 1.00 56.12 76 THR A C 1
ATOM 494 O O . THR A 1 76 ? -1.388 5.145 5.066 1.00 56.12 76 THR A O 1
ATOM 497 N N . GLY A 1 77 ? 0.047 4.119 3.671 1.00 62.56 77 GLY A N 1
ATOM 498 C CA . GLY A 1 77 ? -0.797 4.239 2.485 1.00 62.56 77 GLY A CA 1
ATOM 499 C C . GLY A 1 77 ? -2.142 3.526 2.631 1.00 62.56 77 GLY A C 1
ATOM 500 O O . GLY A 1 77 ? -3.165 4.039 2.174 1.00 62.56 77 GLY A O 1
ATOM 501 N N . GLU A 1 78 ? -2.172 2.377 3.309 1.00 69.94 78 GLU A N 1
ATOM 502 C CA . GLU A 1 78 ? -3.431 1.692 3.615 1.00 69.94 78 GLU A CA 1
ATOM 503 C C . GLU A 1 78 ? -4.282 2.475 4.624 1.00 69.94 78 GLU A C 1
ATOM 505 O O . GLU A 1 78 ? -5.491 2.599 4.434 1.00 69.94 78 GLU A O 1
ATOM 510 N N . ILE A 1 79 ? -3.685 3.075 5.657 1.00 78.31 79 ILE A N 1
ATOM 511 C CA . ILE A 1 79 ? -4.426 3.901 6.619 1.00 78.31 79 ILE A CA 1
ATOM 512 C C . ILE A 1 79 ? -4.943 5.198 5.994 1.00 78.31 79 ILE A C 1
ATOM 514 O O . ILE A 1 79 ? -6.066 5.598 6.301 1.00 78.31 79 ILE A O 1
ATOM 518 N N . ASP A 1 80 ? -4.208 5.819 5.074 1.00 74.69 80 ASP A N 1
ATOM 519 C CA . ASP A 1 80 ? -4.706 6.970 4.312 1.00 74.69 80 ASP A CA 1
ATOM 520 C C . ASP A 1 80 ? -5.892 6.594 3.417 1.00 74.69 80 ASP A C 1
ATOM 522 O O . ASP A 1 80 ? -6.871 7.342 3.340 1.00 74.69 80 ASP A O 1
ATOM 526 N N . TYR A 1 81 ? -5.859 5.411 2.795 1.00 80.19 81 TYR A N 1
ATOM 527 C CA . TYR A 1 81 ? -7.027 4.875 2.098 1.00 80.19 81 TYR A CA 1
ATOM 528 C C . TYR A 1 81 ? -8.211 4.703 3.062 1.00 80.19 81 TYR A C 1
ATOM 530 O O . TYR A 1 81 ? -9.307 5.192 2.781 1.00 80.19 81 TYR A O 1
ATOM 538 N N . TRP A 1 82 ? -8.003 4.063 4.218 1.00 88.12 82 TRP A N 1
ATOM 539 C CA . TRP A 1 82 ? -9.068 3.822 5.196 1.00 88.12 82 TRP A CA 1
ATOM 540 C C . TRP A 1 82 ? -9.617 5.106 5.818 1.00 88.12 82 TRP A C 1
ATOM 542 O O . TRP A 1 82 ? -10.812 5.182 6.104 1.00 88.12 82 TRP A O 1
ATOM 552 N N . ARG A 1 83 ? -8.803 6.152 5.958 1.00 88.00 83 ARG A N 1
ATOM 553 C CA . ARG A 1 83 ? -9.233 7.474 6.434 1.00 88.00 83 ARG A CA 1
ATOM 554 C C . ARG A 1 83 ? -10.342 8.073 5.584 1.00 88.00 83 ARG A C 1
ATOM 556 O O . ARG A 1 83 ? -11.228 8.725 6.130 1.00 88.00 83 ARG A O 1
ATOM 563 N N . GLU A 1 84 ? -10.327 7.834 4.281 1.00 84.88 84 GLU A N 1
ATOM 564 C CA . GLU A 1 84 ? -11.421 8.249 3.407 1.00 84.88 84 GLU A CA 1
ATOM 565 C C . GLU A 1 84 ? -12.480 7.145 3.295 1.00 84.88 84 GLU A C 1
ATOM 567 O O . GLU A 1 84 ? -13.657 7.369 3.575 1.00 84.88 84 GLU A O 1
ATOM 572 N N . ALA A 1 85 ? -12.054 5.922 2.972 1.00 89.56 85 ALA A N 1
ATOM 573 C CA . ALA A 1 85 ? -12.945 4.815 2.646 1.00 89.56 85 ALA A CA 1
ATOM 574 C C . ALA A 1 85 ? -13.813 4.336 3.817 1.00 89.56 85 ALA A C 1
ATOM 576 O O . ALA A 1 85 ? -14.852 3.730 3.566 1.00 89.56 85 ALA A O 1
ATOM 577 N N . HIS A 1 86 ? -13.424 4.570 5.078 1.00 93.06 86 HIS A N 1
ATOM 578 C CA . HIS A 1 86 ? -14.240 4.161 6.226 1.00 93.06 86 HIS A CA 1
ATOM 579 C C . HIS A 1 86 ? -15.575 4.907 6.279 1.00 93.06 86 HIS A C 1
ATOM 581 O O . HIS A 1 86 ? -16.565 4.331 6.714 1.00 93.06 86 HIS A O 1
ATOM 587 N N . ARG A 1 87 ? -15.631 6.166 5.827 1.00 91.19 87 ARG A N 1
ATOM 588 C CA . ARG A 1 87 ? -16.808 7.034 6.005 1.00 91.19 87 ARG A CA 1
ATOM 589 C C . ARG A 1 87 ? -18.068 6.492 5.333 1.00 91.19 87 ARG A C 1
ATOM 591 O O . ARG A 1 87 ? -19.169 6.844 5.737 1.00 91.19 87 ARG A O 1
ATOM 598 N N . SER A 1 88 ? -17.908 5.659 4.307 1.00 92.69 88 SER A N 1
ATOM 599 C CA . SER A 1 88 ? -19.004 5.035 3.561 1.00 92.69 88 SER A CA 1
ATOM 600 C C . SER A 1 88 ? -19.339 3.615 4.026 1.00 92.69 88 SER A C 1
ATOM 602 O O . SER A 1 88 ? -20.192 2.963 3.424 1.00 92.69 88 SER A O 1
ATOM 604 N N . ARG A 1 89 ? -18.672 3.099 5.065 1.00 95.38 89 ARG A N 1
ATOM 605 C CA . ARG A 1 89 ? -18.867 1.724 5.534 1.00 95.38 89 ARG A CA 1
ATOM 606 C C . ARG A 1 89 ? -20.045 1.639 6.488 1.00 95.38 89 ARG A C 1
ATOM 608 O O . ARG A 1 89 ? -20.155 2.414 7.428 1.00 95.38 89 ARG A O 1
ATOM 615 N N . GLU A 1 90 ? -20.888 0.635 6.279 1.00 95.56 90 GLU A N 1
ATOM 616 C CA . GLU A 1 90 ? -22.116 0.431 7.055 1.00 95.56 90 GLU A CA 1
ATOM 617 C C . GLU A 1 90 ? -21.857 0.211 8.555 1.00 95.56 90 GLU A C 1
ATOM 619 O O . GLU A 1 90 ? -22.644 0.633 9.395 1.00 95.56 90 GLU A O 1
ATOM 624 N N . TYR A 1 91 ? -20.723 -0.400 8.907 1.00 95.31 91 TYR A N 1
ATOM 625 C CA . TYR A 1 91 ? -20.332 -0.636 10.300 1.00 95.31 91 TYR A CA 1
ATOM 626 C C . TYR A 1 91 ? -19.785 0.615 11.010 1.00 95.31 91 TYR A C 1
ATOM 628 O O . TYR A 1 91 ? -19.429 0.546 12.193 1.00 95.31 91 TYR A O 1
ATOM 636 N N . VAL A 1 92 ? -19.653 1.747 10.306 1.00 95.69 92 VAL A N 1
ATOM 637 C CA . VAL A 1 92 ? -19.156 2.985 10.905 1.00 95.69 92 VAL A CA 1
ATOM 638 C C . VAL A 1 92 ? -20.270 3.694 11.657 1.00 95.69 92 VAL A C 1
ATOM 640 O O . VAL A 1 92 ? -21.287 4.098 11.098 1.00 95.69 92 VAL A O 1
ATOM 643 N N . LYS A 1 93 ? -20.057 3.852 12.963 1.00 94.44 93 LYS A N 1
ATOM 644 C CA . LYS A 1 93 ? -20.977 4.538 13.859 1.00 94.44 93 LYS A CA 1
ATOM 645 C C . LYS A 1 93 ? -20.734 6.050 13.781 1.00 94.44 93 LYS A C 1
ATOM 647 O O . LYS A 1 93 ? -19.579 6.475 13.830 1.00 94.44 93 LYS A O 1
ATOM 652 N N . PRO A 1 94 ? -21.793 6.871 13.690 1.00 90.75 94 PRO A N 1
ATOM 653 C CA . PRO A 1 94 ? -21.665 8.314 13.473 1.00 90.75 94 PRO A CA 1
ATOM 654 C C . PRO A 1 94 ? -21.063 9.075 14.666 1.00 90.75 94 PRO A C 1
ATOM 656 O O . PRO A 1 94 ? -20.603 10.199 14.501 1.00 90.75 94 PRO A O 1
ATOM 659 N N . ASP A 1 95 ? -21.067 8.488 15.864 1.00 92.56 95 ASP A N 1
ATOM 660 C CA . ASP A 1 95 ? -20.510 9.054 17.099 1.00 92.56 95 ASP A CA 1
ATOM 661 C C . ASP A 1 95 ? -19.044 8.652 17.354 1.00 92.56 95 ASP A C 1
ATOM 663 O O . ASP A 1 95 ? -18.472 8.986 18.396 1.00 92.56 95 ASP A O 1
ATOM 667 N N . ARG A 1 96 ? -18.422 7.928 16.417 1.00 93.12 96 ARG A N 1
ATOM 668 C CA . ARG A 1 96 ? -17.054 7.415 16.533 1.00 93.12 96 ARG A CA 1
ATOM 669 C C . ARG A 1 96 ? -16.086 8.180 15.645 1.00 93.12 96 ARG A C 1
ATOM 671 O O . ARG A 1 96 ? -16.429 8.634 14.559 1.00 93.12 96 ARG A O 1
ATOM 678 N N . ASP A 1 97 ? -14.863 8.320 16.140 1.00 92.88 97 ASP A N 1
ATOM 679 C CA . ASP A 1 97 ? -13.795 9.051 15.465 1.00 92.88 97 ASP A CA 1
ATOM 680 C C . ASP A 1 97 ? -12.853 8.091 14.733 1.00 92.88 97 ASP A C 1
ATOM 682 O O . ASP A 1 97 ? -12.537 7.006 15.227 1.00 92.88 97 ASP A O 1
ATOM 686 N N . PHE A 1 98 ? -12.369 8.500 13.560 1.00 93.75 98 PHE A N 1
ATOM 687 C CA . PHE A 1 98 ? -11.440 7.678 12.796 1.00 93.75 98 PHE A CA 1
ATOM 688 C C . PHE A 1 98 ? -10.139 7.431 13.561 1.00 93.75 98 PHE A C 1
ATOM 690 O O . PHE A 1 98 ? -9.747 6.280 13.706 1.00 93.75 98 PHE A O 1
ATOM 697 N N . GLU A 1 99 ? -9.475 8.481 14.052 1.00 91.25 99 GLU A N 1
ATOM 698 C CA . GLU A 1 99 ? -8.141 8.364 14.658 1.00 91.25 99 GLU A CA 1
ATOM 699 C C . GLU A 1 99 ? -8.162 7.544 15.939 1.00 91.25 99 GLU A C 1
ATOM 701 O O . GLU A 1 99 ? -7.297 6.696 16.156 1.00 91.25 99 GLU A O 1
ATOM 706 N N . ARG A 1 100 ? -9.151 7.799 16.794 1.00 93.94 100 ARG A N 1
ATOM 707 C CA . ARG A 1 100 ? -9.278 7.108 18.069 1.00 93.94 100 ARG A CA 1
ATOM 708 C C . ARG A 1 100 ? -9.832 5.702 17.893 1.00 93.94 100 ARG A C 1
ATOM 710 O O . ARG A 1 100 ? -9.265 4.771 18.449 1.00 93.94 100 ARG A O 1
ATOM 717 N N . ASP A 1 101 ? -10.948 5.542 17.181 1.00 94.75 101 ASP A N 1
ATOM 718 C CA . ASP A 1 101 ? -11.757 4.324 17.274 1.00 94.75 101 ASP A CA 1
ATOM 719 C C . ASP A 1 101 ? -11.458 3.333 16.142 1.00 94.75 101 ASP A C 1
ATOM 721 O O . ASP A 1 101 ? -11.188 2.161 16.416 1.00 94.75 101 ASP A O 1
ATOM 725 N N . TYR A 1 102 ? -11.461 3.789 14.886 1.00 95.81 102 TYR A N 1
ATOM 726 C CA . TYR A 1 102 ? -11.369 2.902 13.719 1.00 95.81 102 TYR A CA 1
ATOM 727 C C . TYR A 1 102 ? -9.951 2.649 13.221 1.00 95.81 102 TYR A C 1
ATOM 729 O O . TYR A 1 102 ? -9.651 1.538 12.785 1.00 95.81 102 TYR A O 1
ATOM 737 N N . ARG A 1 103 ? -9.066 3.643 13.290 1.00 93.69 103 ARG A N 1
ATOM 738 C CA . ARG A 1 103 ? -7.682 3.515 12.839 1.00 93.69 103 ARG A CA 1
ATOM 739 C C . ARG A 1 103 ? -6.964 2.350 13.535 1.00 93.69 103 ARG A C 1
ATOM 741 O O . ARG A 1 103 ? -6.419 1.525 12.802 1.00 93.69 103 ARG A O 1
ATOM 748 N N . PRO A 1 104 ? -7.040 2.171 14.873 1.00 94.06 104 PRO A N 1
ATOM 749 C CA . PRO A 1 104 ? -6.426 1.012 15.521 1.00 94.06 104 PRO A CA 1
ATOM 750 C C . PRO A 1 104 ? -6.987 -0.326 15.023 1.00 94.06 104 PRO A C 1
ATOM 752 O O . PRO A 1 104 ? -6.253 -1.304 14.945 1.00 94.06 104 PRO A O 1
ATOM 755 N N . ALA A 1 105 ? -8.272 -0.389 14.652 1.00 95.50 105 ALA A N 1
ATOM 756 C CA . ALA A 1 105 ? -8.889 -1.613 14.140 1.00 95.50 105 ALA A CA 1
ATOM 757 C C . ALA A 1 105 ? -8.412 -1.946 12.716 1.00 95.50 105 ALA A C 1
ATOM 759 O O . ALA A 1 105 ? -8.110 -3.105 12.429 1.00 95.50 105 ALA A O 1
ATOM 760 N N . TYR A 1 106 ? -8.275 -0.943 11.843 1.00 94.38 106 TYR A N 1
ATOM 761 C CA . TYR A 1 106 ? -7.693 -1.136 10.512 1.00 94.38 106 TYR A CA 1
ATOM 762 C C . TYR A 1 106 ? -6.218 -1.543 10.588 1.00 94.38 106 TYR A C 1
ATOM 764 O O . TYR A 1 106 ? -5.826 -2.521 9.953 1.00 94.38 106 TYR A O 1
ATOM 772 N N . GLU A 1 107 ? -5.417 -0.859 11.412 1.00 87.94 107 GLU A N 1
ATOM 773 C CA . GLU A 1 107 ? -4.012 -1.223 11.661 1.00 87.94 107 GLU A CA 1
ATOM 774 C C . GLU A 1 107 ? -3.905 -2.663 12.184 1.00 87.94 107 GLU A C 1
ATOM 776 O O . GLU A 1 107 ? -3.056 -3.440 11.736 1.00 87.94 107 GLU A O 1
ATOM 781 N N . TYR A 1 108 ? -4.818 -3.053 13.077 1.00 92.06 108 TYR A N 1
ATOM 782 C CA . TYR A 1 108 ? -4.879 -4.405 13.618 1.00 92.06 108 TYR A CA 1
ATOM 783 C C . TYR A 1 108 ? -5.171 -5.459 12.549 1.00 92.06 108 TYR A C 1
ATOM 785 O O . TYR A 1 108 ? -4.492 -6.486 12.515 1.00 92.06 108 TYR A O 1
ATOM 793 N N . GLY A 1 109 ? -6.123 -5.190 11.651 1.00 92.50 109 GLY A N 1
ATOM 794 C CA . GLY A 1 109 ? -6.453 -6.047 10.511 1.00 92.50 109 GLY A CA 1
ATOM 795 C C . GLY A 1 109 ? -5.299 -6.225 9.523 1.00 92.50 109 GLY A C 1
ATOM 796 O O . GLY A 1 109 ? -4.963 -7.357 9.168 1.00 92.50 109 GLY A O 1
ATOM 797 N N . ILE A 1 110 ? -4.646 -5.121 9.140 1.00 87.44 110 ILE A N 1
ATOM 798 C CA . ILE A 1 110 ? -3.469 -5.124 8.253 1.00 87.44 110 ILE A CA 1
ATOM 799 C C . ILE A 1 110 ? -2.358 -5.970 8.881 1.00 87.44 110 ILE A C 1
ATOM 801 O O . ILE A 1 110 ? -1.891 -6.941 8.283 1.00 87.44 110 ILE A O 1
ATOM 805 N N . GLY A 1 111 ? -1.982 -5.662 10.127 1.00 84.94 111 GLY A N 1
ATOM 806 C CA . GLY A 1 111 ? -0.920 -6.379 10.830 1.00 84.94 111 GLY A CA 1
ATOM 807 C C . GLY A 1 111 ? -1.251 -7.854 11.069 1.00 84.94 111 GLY A C 1
ATOM 808 O O . GLY A 1 111 ? -0.366 -8.709 11.024 1.00 84.94 111 GLY A O 1
ATOM 809 N N . ALA A 1 112 ? -2.524 -8.182 11.298 1.00 88.62 112 ALA A N 1
ATOM 810 C CA . ALA A 1 112 ? -2.967 -9.564 11.414 1.00 88.62 112 ALA A CA 1
ATOM 811 C C . ALA A 1 112 ? -2.759 -10.322 10.097 1.00 88.62 112 ALA A C 1
ATOM 813 O O . ALA A 1 112 ? -2.199 -11.421 10.130 1.00 88.62 112 ALA A O 1
ATOM 814 N N . ARG A 1 113 ? -3.116 -9.728 8.950 1.00 88.56 113 ARG A N 1
ATOM 815 C CA . ARG A 1 113 ? -2.898 -10.360 7.643 1.00 88.56 113 ARG A CA 1
ATOM 816 C C . ARG A 1 113 ? -1.411 -10.567 7.363 1.00 88.56 113 ARG A C 1
ATOM 818 O O . ARG A 1 113 ? -1.032 -11.623 6.862 1.00 88.56 113 ARG A O 1
ATOM 825 N N . GLU A 1 114 ? -0.558 -9.615 7.745 1.00 81.88 114 GLU A N 1
ATOM 826 C CA . GLU A 1 114 ? 0.894 -9.753 7.579 1.00 81.88 114 GLU A CA 1
ATOM 827 C C . GLU A 1 114 ? 1.490 -10.912 8.393 1.00 81.88 114 GLU A C 1
ATOM 829 O O . GLU A 1 114 ? 2.405 -11.583 7.909 1.00 81.88 114 GLU A O 1
ATOM 834 N N . ARG A 1 115 ? 0.991 -11.143 9.619 1.00 85.31 115 ARG A N 1
ATOM 835 C CA . ARG A 1 115 ? 1.439 -12.231 10.513 1.00 85.31 115 ARG A CA 1
ATOM 836 C C . ARG A 1 115 ? 0.898 -13.604 10.115 1.00 85.31 115 ARG A C 1
ATOM 838 O O . ARG A 1 115 ? 1.492 -14.617 10.472 1.00 85.31 115 ARG A O 1
ATOM 845 N N . HIS A 1 116 ? -0.220 -13.644 9.399 1.00 85.94 116 HIS A N 1
ATOM 846 C CA . HIS A 1 116 ? -0.972 -14.862 9.109 1.00 85.94 116 HIS A CA 1
ATOM 847 C C . HIS A 1 116 ? -1.246 -15.014 7.606 1.00 85.94 116 HIS A C 1
ATOM 849 O O . HIS A 1 116 ? -2.382 -15.248 7.204 1.00 85.94 116 HIS A O 1
ATOM 855 N N . ARG A 1 117 ? -0.204 -14.883 6.772 1.00 81.25 117 ARG A N 1
ATOM 856 C CA . ARG A 1 117 ? -0.311 -14.873 5.297 1.00 81.25 117 ARG A CA 1
ATOM 857 C C . ARG A 1 117 ? -0.910 -16.147 4.697 1.00 81.25 117 ARG A C 1
ATOM 859 O O . ARG A 1 117 ? -1.585 -16.075 3.677 1.00 81.25 117 ARG A O 1
ATOM 866 N N . ASP A 1 118 ? -0.746 -17.280 5.362 1.00 83.94 118 ASP A N 1
ATOM 867 C CA . ASP A 1 118 ? -1.211 -18.577 4.850 1.00 83.94 118 ASP A CA 1
ATOM 868 C C . ASP A 1 118 ? -2.522 -19.044 5.494 1.00 83.94 118 ASP A C 1
ATOM 870 O O . ASP A 1 118 ? -2.914 -20.194 5.331 1.00 83.94 118 ASP A O 1
ATOM 874 N N . ARG A 1 119 ? -3.182 -18.172 6.266 1.00 90.75 119 ARG A N 1
ATOM 875 C CA . ARG A 1 119 ? -4.425 -18.488 6.977 1.00 90.75 119 ARG A CA 1
ATOM 876 C C . ARG A 1 119 ? -5.580 -17.641 6.481 1.00 90.75 119 ARG A C 1
ATOM 878 O O . ARG A 1 119 ? -5.372 -16.514 6.024 1.00 90.75 119 ARG A O 1
ATOM 885 N N . ASP A 1 120 ? -6.785 -18.162 6.656 1.00 92.88 120 ASP A N 1
ATOM 886 C CA . ASP A 1 120 ? -8.023 -17.439 6.386 1.00 92.88 120 ASP A CA 1
ATOM 887 C C . ASP A 1 120 ? -8.513 -16.682 7.626 1.00 92.88 120 ASP A C 1
ATOM 889 O O . ASP A 1 120 ? -8.215 -17.040 8.770 1.00 92.88 120 ASP A O 1
ATOM 893 N N . TRP A 1 121 ? -9.310 -15.631 7.404 1.00 93.94 121 TRP A N 1
ATOM 894 C CA . TRP A 1 121 ? -9.861 -14.791 8.474 1.00 93.94 121 TRP A CA 1
ATOM 895 C C . TRP A 1 121 ? -10.596 -15.618 9.539 1.00 93.94 121 TRP A C 1
ATOM 897 O O . TRP A 1 121 ? -10.382 -15.420 10.733 1.00 93.94 121 TRP A O 1
ATOM 907 N N . GLN A 1 122 ? -11.419 -16.584 9.121 1.00 96.69 122 GLN A N 1
ATOM 908 C CA . GLN A 1 122 ? -12.242 -17.410 10.011 1.00 96.69 122 GLN A CA 1
ATOM 909 C C . GLN A 1 122 ? -11.400 -18.221 10.999 1.00 96.69 122 GLN A C 1
ATOM 911 O O . GLN A 1 122 ? -11.839 -18.490 12.116 1.00 96.69 122 GLN A O 1
ATOM 916 N N . GLU A 1 123 ? -10.187 -18.602 10.604 1.00 96.69 123 GLU A N 1
ATOM 917 C CA . GLU A 1 123 ? -9.306 -19.403 11.444 1.00 96.69 123 GLU A CA 1
ATOM 918 C C . GLU A 1 123 ? -8.603 -18.569 12.522 1.00 96.69 123 GLU A C 1
ATOM 920 O O . GLU A 1 123 ? -8.141 -19.122 13.523 1.00 96.69 123 GLU A O 1
ATOM 925 N N . VAL A 1 124 ? -8.484 -17.254 12.310 1.00 96.88 124 VAL A N 1
ATOM 926 C CA . VAL A 1 124 ? -7.767 -16.334 13.205 1.00 96.88 124 VAL A CA 1
ATOM 927 C C . VAL A 1 124 ? -8.691 -15.380 13.957 1.00 96.88 124 VAL A C 1
ATOM 929 O O . VAL A 1 124 ? -8.292 -14.860 14.993 1.00 96.88 124 VAL A O 1
ATOM 932 N N . GLU A 1 125 ? -9.924 -15.161 13.492 1.00 97.50 125 GLU A N 1
ATOM 933 C CA . GLU A 1 125 ? -10.853 -14.158 14.031 1.00 97.50 125 GLU A CA 1
ATOM 934 C C . GLU A 1 125 ? -11.054 -14.302 15.540 1.00 97.50 125 GLU A C 1
ATOM 936 O O . GLU A 1 125 ? -11.006 -13.316 16.276 1.00 97.50 125 GLU A O 1
ATOM 941 N N . ARG A 1 126 ? -11.248 -15.536 16.014 1.00 97.75 126 ARG A N 1
ATOM 942 C CA . ARG A 1 126 ? -11.442 -15.816 17.440 1.00 97.75 126 ARG A CA 1
ATOM 943 C C . ARG A 1 126 ? -10.230 -15.388 18.269 1.00 97.75 126 ARG A C 1
ATOM 945 O O . ARG A 1 126 ? -10.390 -14.752 19.312 1.00 97.75 126 ARG A O 1
ATOM 952 N N . ASP A 1 127 ? -9.033 -15.727 17.804 1.00 96.31 127 ASP A N 1
ATOM 953 C CA . ASP A 1 127 ? -7.790 -15.412 18.504 1.00 96.31 127 ASP A CA 1
ATOM 954 C C . ASP A 1 127 ? -7.520 -13.905 18.464 1.00 96.31 127 ASP A C 1
ATOM 956 O O . ASP A 1 127 ? -7.125 -13.329 19.480 1.00 96.31 127 ASP A O 1
ATOM 960 N N . LEU A 1 128 ? -7.794 -13.250 17.332 1.00 95.81 128 LEU A N 1
ATOM 961 C CA . LEU A 1 128 ? -7.713 -11.796 17.185 1.00 95.81 128 LEU A CA 1
ATOM 962 C C . LEU A 1 128 ? -8.684 -11.084 18.136 1.00 95.81 128 LEU A C 1
ATOM 964 O O . LEU A 1 128 ? -8.292 -10.165 18.853 1.00 95.81 128 LEU A O 1
ATOM 968 N N . GLY A 1 129 ? -9.923 -11.563 18.241 1.00 97.06 129 GLY A N 1
ATOM 969 C CA . GLY A 1 129 ? -10.903 -11.008 19.171 1.00 97.06 129 GLY A CA 1
ATOM 970 C C . GLY A 1 129 ? -10.503 -11.135 20.632 1.00 97.06 129 GLY A C 1
ATOM 971 O O . GLY A 1 129 ? -10.689 -10.197 21.406 1.00 97.06 129 GLY A O 1
ATOM 972 N N . SER A 1 130 ? -9.872 -12.250 21.008 1.00 97.25 130 SER A N 1
ATOM 973 C CA . SER A 1 130 ? -9.361 -12.434 22.372 1.00 97.25 130 SER A CA 1
ATOM 974 C C . SER A 1 130 ? -8.206 -11.477 22.713 1.00 97.25 130 SER A C 1
ATOM 976 O O . SER A 1 130 ? -8.024 -11.095 23.870 1.00 97.25 130 SER A O 1
ATOM 978 N N . GLN A 1 131 ? -7.442 -11.053 21.703 1.00 95.75 131 GLN A N 1
ATOM 979 C CA . GLN A 1 131 ? -6.287 -10.167 21.848 1.00 95.75 131 GLN A CA 1
ATOM 980 C C . GLN A 1 131 ? -6.643 -8.682 21.702 1.00 95.75 131 GLN A C 1
ATOM 982 O O . GLN A 1 131 ? -5.918 -7.834 22.229 1.00 95.75 131 GLN A O 1
ATOM 987 N N . TRP A 1 132 ? -7.761 -8.354 21.048 1.00 96.06 132 TRP A N 1
ATOM 988 C CA . TRP A 1 132 ? -8.195 -6.979 20.795 1.00 96.06 132 TRP A CA 1
ATOM 989 C C . TRP A 1 132 ? -8.184 -6.061 22.033 1.00 96.06 132 TRP A C 1
ATOM 991 O O . TRP A 1 132 ? -7.642 -4.961 21.922 1.00 96.06 132 TRP A O 1
ATOM 1001 N N . PRO A 1 133 ? -8.645 -6.472 23.235 1.00 95.19 133 PRO A N 1
ATOM 1002 C CA . PRO A 1 133 ? -8.599 -5.611 24.423 1.00 95.19 133 PRO A CA 1
ATOM 1003 C C . PRO A 1 133 ? -7.196 -5.101 24.787 1.00 95.19 133 PRO A C 1
ATOM 1005 O O . PRO A 1 133 ? -7.069 -4.019 25.355 1.00 95.19 133 PRO A O 1
ATOM 1008 N N . HIS A 1 134 ? -6.150 -5.857 24.436 1.00 89.75 134 HIS A N 1
ATOM 1009 C CA . HIS A 1 134 ? -4.747 -5.496 24.659 1.00 89.75 134 HIS A CA 1
ATOM 1010 C C . HIS A 1 134 ? -4.140 -4.732 23.472 1.00 89.75 134 HIS A C 1
ATOM 1012 O O . HIS A 1 134 ? -3.151 -4.022 23.635 1.00 89.75 134 HIS A O 1
ATOM 1018 N N . ALA A 1 135 ? -4.718 -4.883 22.278 1.00 88.75 135 ALA A N 1
ATOM 1019 C CA . ALA A 1 135 ? -4.239 -4.283 21.036 1.00 88.75 135 ALA A CA 1
ATOM 1020 C C . ALA A 1 135 ? -4.895 -2.934 20.704 1.00 88.75 135 ALA A C 1
ATOM 1022 O O . ALA A 1 135 ? -4.295 -2.130 19.997 1.00 88.75 135 ALA A O 1
ATOM 1023 N N . ARG A 1 136 ? -6.103 -2.667 21.218 1.00 86.25 136 ARG A N 1
ATOM 1024 C CA . ARG A 1 136 ? -6.961 -1.544 20.800 1.00 86.25 136 ARG A CA 1
ATOM 1025 C C . ARG A 1 136 ? -6.428 -0.141 21.105 1.00 86.25 136 ARG A C 1
ATOM 1027 O O . ARG A 1 136 ? -7.022 0.836 20.662 1.00 86.25 136 ARG A O 1
ATOM 1034 N N . ALA A 1 137 ? -5.322 -0.030 21.844 1.00 89.69 137 ALA A N 1
ATOM 1035 C CA . ALA A 1 137 ? -4.709 1.234 22.249 1.00 89.69 137 ALA A CA 1
ATOM 1036 C C . ALA A 1 137 ? -5.738 2.201 22.874 1.00 89.69 137 ALA A C 1
ATOM 1038 O O . ALA A 1 137 ? -6.269 1.916 23.945 1.00 89.69 137 ALA A O 1
ATOM 1039 N N . THR A 1 138 ? -6.017 3.333 22.223 1.00 86.50 138 THR A N 1
ATOM 1040 C CA . THR A 1 138 ? -6.989 4.347 22.668 1.00 86.50 138 THR A CA 1
ATOM 1041 C C . THR A 1 138 ? -8.410 4.124 22.137 1.00 86.50 138 THR A C 1
ATOM 1043 O O . THR A 1 138 ? -9.307 4.885 22.505 1.00 86.50 138 THR A O 1
ATOM 1046 N N . SER A 1 139 ? -8.632 3.106 21.299 1.00 94.19 139 SER A N 1
ATOM 1047 C CA . SER A 1 139 ? -9.940 2.811 20.708 1.00 94.19 139 SER A CA 1
ATOM 1048 C C . SER A 1 139 ? -10.959 2.402 21.756 1.00 94.19 139 SER A C 1
ATOM 1050 O O . SER A 1 139 ? -10.691 1.590 22.647 1.00 94.19 139 SER A O 1
ATOM 1052 N N . GLN A 1 140 ? -12.162 2.958 21.616 1.00 95.56 140 GLN A N 1
ATOM 1053 C CA . GLN A 1 140 ? -13.310 2.614 22.446 1.00 95.56 140 GLN A CA 1
ATOM 1054 C C . GLN A 1 140 ? -14.164 1.488 21.852 1.00 95.56 140 GLN A C 1
ATOM 1056 O O . GLN A 1 140 ? -15.192 1.151 22.435 1.00 95.56 140 GLN A O 1
ATOM 1061 N N . LEU A 1 141 ? -13.777 0.915 20.707 1.00 96.69 141 LEU A N 1
ATOM 1062 C CA . LEU A 1 141 ? -14.515 -0.188 20.100 1.00 96.69 141 LEU A CA 1
ATOM 1063 C C . LEU A 1 141 ? -14.286 -1.485 20.882 1.00 96.69 141 LEU A C 1
ATOM 1065 O O . LEU A 1 141 ? -13.148 -1.863 21.190 1.00 96.69 141 LEU A O 1
ATOM 1069 N N . ASP A 1 142 ? -15.370 -2.206 21.147 1.00 97.38 142 ASP A N 1
ATOM 1070 C CA . ASP A 1 142 ? -15.298 -3.613 21.529 1.00 97.38 142 ASP A CA 1
ATOM 1071 C C . ASP A 1 142 ? -15.113 -4.483 20.280 1.00 97.38 142 ASP A C 1
ATOM 1073 O O . ASP A 1 142 ? -15.265 -4.015 19.148 1.00 97.38 142 ASP A O 1
ATOM 1077 N N . TRP A 1 143 ? -14.741 -5.753 20.465 1.00 97.94 143 TRP A N 1
ATOM 1078 C CA . TRP A 1 143 ? -14.391 -6.613 19.330 1.00 97.94 143 TRP A CA 1
ATOM 1079 C C . TRP A 1 143 ? -15.535 -6.774 18.325 1.00 97.94 143 TRP A C 1
ATOM 1081 O O . TRP A 1 143 ? -15.284 -6.767 17.125 1.00 97.94 143 TRP A O 1
ATOM 1091 N N . ASP A 1 144 ? -16.784 -6.851 18.789 1.00 97.94 144 ASP A N 1
ATOM 1092 C CA . ASP A 1 144 ? -17.945 -6.985 17.903 1.00 97.94 144 ASP A CA 1
ATOM 1093 C C . ASP A 1 144 ? -18.084 -5.824 16.909 1.00 97.94 144 ASP A C 1
ATOM 1095 O O . ASP A 1 144 ? -18.535 -6.043 15.786 1.00 97.94 144 ASP A O 1
ATOM 1099 N N . ASP A 1 145 ? -17.641 -4.621 17.284 1.00 97.12 145 ASP A N 1
ATOM 1100 C CA . ASP A 1 145 ? -17.605 -3.460 16.394 1.00 97.12 145 ASP A CA 1
ATOM 1101 C C . ASP A 1 145 ? -16.300 -3.415 15.584 1.00 97.12 145 ASP A C 1
ATOM 1103 O O . ASP A 1 145 ? -16.307 -3.206 14.369 1.00 97.12 145 ASP A O 1
ATOM 1107 N N . ALA A 1 146 ? -15.162 -3.632 16.252 1.00 97.94 146 ALA A N 1
ATOM 1108 C CA . ALA A 1 146 ? -13.835 -3.524 15.650 1.00 97.94 146 ALA A CA 1
ATOM 1109 C C . ALA A 1 146 ? -13.565 -4.604 14.592 1.00 97.94 146 ALA A C 1
ATOM 1111 O O . ALA A 1 146 ? -12.859 -4.333 13.616 1.00 97.94 146 ALA A O 1
ATOM 1112 N N . ARG A 1 147 ? -14.141 -5.807 14.743 1.00 98.19 147 ARG A N 1
ATOM 1113 C CA . ARG A 1 147 ? -13.927 -6.940 13.828 1.00 98.19 147 ARG A CA 1
ATOM 1114 C C . ARG A 1 147 ? -14.274 -6.597 12.387 1.00 98.19 147 ARG A C 1
ATOM 1116 O O . ARG A 1 147 ? -13.635 -7.113 11.483 1.00 98.19 147 ARG A O 1
ATOM 1123 N N . HIS A 1 148 ? -15.258 -5.724 12.162 1.00 98.25 148 HIS A N 1
ATOM 1124 C CA . HIS A 1 148 ? -15.690 -5.357 10.817 1.00 98.25 148 HIS A CA 1
ATOM 1125 C C . HIS A 1 148 ? -14.622 -4.523 10.103 1.00 98.25 148 HIS A C 1
ATOM 1127 O O . HIS A 1 148 ? -14.235 -4.858 8.987 1.00 98.25 148 HIS A O 1
ATOM 1133 N N . ALA A 1 149 ? -14.072 -3.514 10.783 1.00 97.62 149 ALA A N 1
ATOM 1134 C CA . ALA A 1 149 ? -12.964 -2.715 10.265 1.00 97.62 149 ALA A CA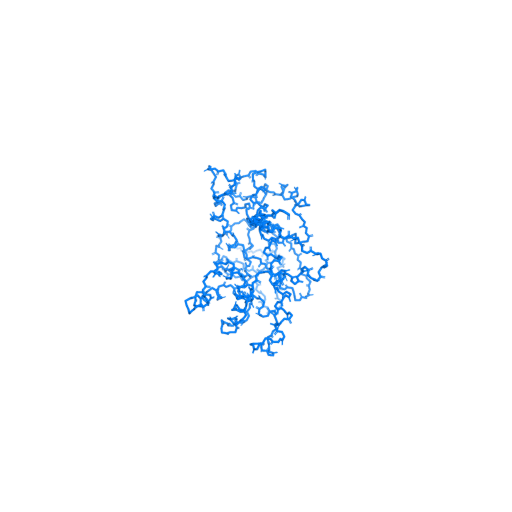 1
ATOM 1135 C C . ALA A 1 149 ? -11.680 -3.547 10.112 1.00 97.62 149 ALA A C 1
ATOM 1137 O O . ALA A 1 149 ? -11.020 -3.480 9.077 1.00 97.62 149 ALA A O 1
ATOM 1138 N N . ALA A 1 150 ? -11.354 -4.381 11.105 1.00 97.25 150 ALA A N 1
ATOM 1139 C CA . ALA A 1 150 ? -10.192 -5.266 11.047 1.00 97.25 150 ALA A CA 1
ATOM 1140 C C . ALA A 1 150 ? -10.291 -6.274 9.889 1.00 97.25 150 ALA A C 1
ATOM 1142 O O . ALA A 1 150 ? -9.314 -6.498 9.176 1.00 97.25 150 ALA A O 1
ATOM 1143 N N . ARG A 1 151 ? -11.477 -6.844 9.661 1.00 97.81 151 ARG A N 1
ATOM 1144 C CA . ARG A 1 151 ? -11.728 -7.765 8.552 1.00 97.81 151 ARG A CA 1
ATOM 1145 C C . ARG A 1 151 ? -11.634 -7.075 7.194 1.00 97.81 151 ARG A C 1
ATOM 1147 O O . ARG A 1 151 ? -11.001 -7.618 6.300 1.00 97.81 151 ARG A O 1
ATOM 1154 N N . ASP A 1 152 ? -12.216 -5.888 7.035 1.00 96.56 152 ASP A N 1
ATOM 1155 C CA . ASP A 1 152 ? -12.173 -5.144 5.765 1.00 96.56 152 ASP A CA 1
ATOM 1156 C C . ASP A 1 152 ? -10.721 -4.763 5.406 1.00 96.56 152 ASP A C 1
ATOM 1158 O O . ASP A 1 152 ? -10.269 -4.961 4.275 1.00 96.56 152 ASP A O 1
ATOM 1162 N N . ALA A 1 153 ? -9.934 -4.339 6.406 1.00 92.38 153 ALA A N 1
ATOM 1163 C CA . ALA A 1 153 ? -8.486 -4.164 6.278 1.00 92.38 153 ALA A CA 1
ATOM 1164 C C . ALA A 1 153 ? -7.768 -5.458 5.873 1.00 92.38 153 ALA A C 1
ATOM 1166 O O . ALA A 1 153 ? -6.973 -5.445 4.930 1.00 92.38 153 ALA A O 1
ATOM 1167 N N . TRP A 1 154 ? -8.042 -6.571 6.556 1.00 92.50 154 TRP A N 1
ATOM 1168 C CA . TRP A 1 154 ? -7.456 -7.875 6.246 1.00 92.50 154 TRP A CA 1
ATOM 1169 C C . TRP A 1 154 ? -7.747 -8.307 4.806 1.00 92.50 154 TRP A C 1
ATOM 1171 O O . TRP A 1 154 ? -6.828 -8.673 4.077 1.00 92.50 154 TRP A O 1
ATOM 1181 N N . GLU A 1 155 ? -9.012 -8.264 4.387 1.00 92.38 155 GLU A N 1
ATOM 1182 C CA . GLU A 1 155 ? -9.461 -8.734 3.072 1.00 92.38 155 GLU A CA 1
ATOM 1183 C C . GLU A 1 155 ? -8.887 -7.874 1.944 1.00 92.38 155 GLU A C 1
ATOM 1185 O O . GLU A 1 155 ? -8.461 -8.394 0.909 1.00 92.38 155 GLU A O 1
ATOM 1190 N N . ARG A 1 156 ? -8.815 -6.554 2.144 1.00 88.50 156 ARG A N 1
ATOM 1191 C CA . ARG A 1 156 ? -8.144 -5.659 1.199 1.00 88.50 156 ARG A CA 1
ATOM 1192 C C . ARG A 1 156 ? -6.647 -5.956 1.111 1.00 88.50 156 ARG A C 1
ATOM 1194 O O . ARG A 1 156 ? -6.119 -6.058 0.008 1.00 88.50 156 ARG A O 1
ATOM 1201 N N . THR A 1 157 ? -5.984 -6.122 2.254 1.00 84.69 157 THR A N 1
ATOM 1202 C CA . THR A 1 157 ? -4.552 -6.454 2.331 1.00 84.69 157 THR A CA 1
ATOM 1203 C C . THR A 1 157 ? -4.267 -7.777 1.614 1.00 84.69 157 THR A C 1
ATOM 1205 O O . THR A 1 157 ? -3.330 -7.876 0.825 1.00 84.69 157 THR A O 1
ATOM 1208 N N . ASP A 1 158 ? -5.122 -8.779 1.825 1.00 85.44 158 ASP A N 1
ATOM 1209 C CA . ASP A 1 158 ? -5.050 -10.069 1.148 1.00 85.44 158 ASP A CA 1
ATOM 1210 C C . ASP A 1 158 ? -5.194 -9.941 -0.372 1.00 85.44 158 ASP A C 1
ATOM 1212 O O . ASP A 1 158 ? -4.372 -10.469 -1.122 1.00 85.44 158 ASP A O 1
ATOM 1216 N N . ARG A 1 159 ? -6.192 -9.181 -0.837 1.00 83.88 159 ARG A N 1
ATOM 1217 C CA . ARG A 1 159 ? -6.376 -8.906 -2.266 1.00 83.88 159 ARG A CA 1
ATOM 1218 C C . ARG A 1 159 ? -5.133 -8.259 -2.872 1.00 83.88 159 ARG A C 1
ATOM 1220 O O . ARG A 1 159 ? -4.670 -8.719 -3.909 1.00 83.88 159 ARG A O 1
ATOM 1227 N N . THR A 1 160 ? -4.561 -7.258 -2.204 1.00 81.88 160 THR A N 1
ATOM 1228 C CA . THR A 1 160 ? -3.325 -6.597 -2.646 1.00 81.88 160 THR A CA 1
ATOM 1229 C C . THR A 1 160 ? -2.165 -7.589 -2.767 1.00 81.88 160 THR A C 1
ATOM 1231 O O . THR A 1 160 ? -1.451 -7.566 -3.770 1.00 81.88 160 THR A O 1
ATOM 1234 N N . TYR A 1 161 ? -1.985 -8.500 -1.803 1.00 79.94 161 TYR A N 1
ATOM 1235 C CA . TYR A 1 161 ? -0.949 -9.534 -1.897 1.00 79.94 161 TYR A CA 1
ATOM 1236 C C . TYR A 1 161 ? -1.160 -10.485 -3.072 1.00 79.94 161 TYR A C 1
ATOM 1238 O O . TYR A 1 161 ? -0.189 -10.818 -3.748 1.00 79.94 161 TYR A O 1
ATOM 1246 N N . ARG A 1 162 ? -2.402 -10.895 -3.344 1.00 82.69 162 ARG A N 1
ATOM 1247 C CA . ARG A 1 162 ? -2.711 -11.745 -4.504 1.00 82.69 162 ARG A CA 1
ATOM 1248 C C . ARG A 1 162 ? -2.400 -11.024 -5.814 1.00 82.69 162 ARG A C 1
ATOM 1250 O O . ARG A 1 162 ? -1.670 -11.570 -6.636 1.00 82.69 162 ARG A O 1
ATOM 1257 N N . THR A 1 163 ? -2.851 -9.777 -5.965 1.00 82.00 163 THR A N 1
ATOM 1258 C CA . THR A 1 163 ? -2.564 -8.938 -7.141 1.00 82.00 163 THR A CA 1
ATOM 1259 C C . THR A 1 163 ? -1.057 -8.784 -7.359 1.00 82.00 163 THR A C 1
ATOM 1261 O O . THR A 1 163 ? -0.567 -9.010 -8.464 1.00 82.00 163 THR A O 1
ATOM 1264 N N . TYR A 1 164 ? -0.294 -8.462 -6.310 1.00 82.38 164 TYR A N 1
ATOM 1265 C CA . TYR A 1 164 ? 1.160 -8.339 -6.417 1.00 82.38 164 TYR A CA 1
ATOM 1266 C C . TYR A 1 164 ? 1.856 -9.674 -6.680 1.00 82.38 164 TYR A C 1
ATOM 1268 O O . TYR A 1 164 ? 2.781 -9.706 -7.480 1.00 82.38 164 TYR A O 1
ATOM 1276 N N . GLY A 1 165 ? 1.412 -10.776 -6.077 1.00 83.69 165 GLY A N 1
ATOM 1277 C CA . GLY A 1 165 ? 1.971 -12.102 -6.340 1.00 83.69 165 GLY A CA 1
ATOM 1278 C C . GLY A 1 165 ? 1.757 -12.556 -7.787 1.00 83.69 165 GLY A C 1
ATOM 1279 O O . GLY A 1 165 ? 2.686 -13.056 -8.420 1.00 83.69 165 GLY A O 1
ATOM 1280 N N . ALA A 1 166 ? 0.557 -12.342 -8.332 1.00 85.19 166 ALA A N 1
ATOM 1281 C CA . ALA A 1 166 ? 0.247 -12.630 -9.729 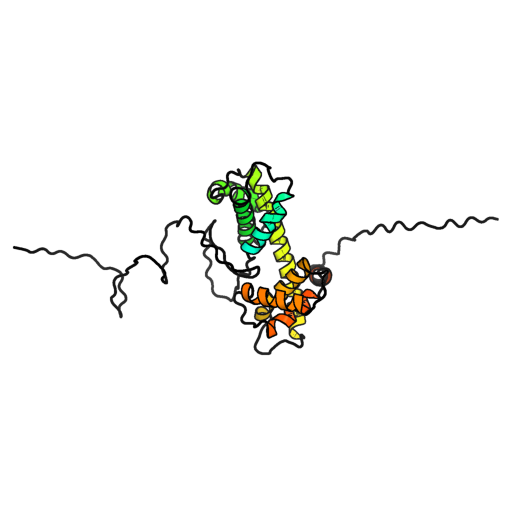1.00 85.19 166 ALA A CA 1
ATOM 1282 C C . ALA A 1 166 ? 1.061 -11.743 -10.685 1.00 85.19 166 ALA A C 1
ATOM 1284 O O . ALA A 1 166 ? 1.706 -12.252 -11.604 1.00 85.19 166 ALA A O 1
ATOM 1285 N N . GLY A 1 167 ? 1.098 -10.432 -10.424 1.00 88.00 167 GLY A N 1
ATOM 1286 C CA . GLY A 1 167 ? 1.907 -9.478 -11.179 1.00 88.00 167 GLY A CA 1
ATOM 1287 C C . GLY A 1 167 ? 3.396 -9.813 -11.149 1.00 88.00 167 GLY A C 1
ATOM 1288 O O . GLY A 1 167 ? 4.048 -9.812 -12.188 1.00 88.00 167 GLY A O 1
ATOM 1289 N N . ASP A 1 168 ? 3.941 -10.176 -9.991 1.00 87.56 168 ASP A N 1
ATOM 1290 C CA . ASP A 1 168 ? 5.348 -10.541 -9.859 1.00 87.56 168 ASP A CA 1
ATOM 1291 C C . ASP A 1 168 ? 5.706 -11.761 -10.706 1.00 87.56 168 ASP A C 1
ATOM 1293 O O . ASP A 1 168 ? 6.705 -11.723 -11.419 1.00 87.56 168 ASP A O 1
ATOM 1297 N N . ARG A 1 169 ? 4.894 -12.827 -10.677 1.00 90.31 169 ARG A N 1
ATOM 1298 C CA . ARG A 1 169 ? 5.113 -14.006 -11.534 1.00 90.31 169 ARG A CA 1
ATOM 1299 C C . ARG A 1 169 ? 5.034 -13.633 -13.013 1.00 90.31 169 ARG A C 1
ATOM 1301 O O . ARG A 1 169 ? 5.910 -14.002 -13.797 1.00 90.31 169 ARG A O 1
ATOM 1308 N N . TYR A 1 170 ? 4.017 -12.851 -13.372 1.00 91.56 170 TYR A N 1
ATOM 1309 C CA . TYR A 1 170 ? 3.801 -12.349 -14.724 1.00 91.56 170 TYR A CA 1
ATOM 1310 C C . TYR A 1 170 ? 5.023 -11.566 -15.224 1.00 91.56 170 TYR A C 1
ATOM 1312 O O . TYR A 1 170 ? 5.611 -11.934 -16.241 1.00 91.56 170 TYR A O 1
ATOM 1320 N N . PHE A 1 171 ? 5.459 -10.531 -14.507 1.00 93.44 171 PHE A N 1
ATOM 1321 C CA . PHE A 1 171 ? 6.585 -9.695 -14.922 1.00 93.44 171 PHE A CA 1
ATOM 1322 C C . PHE A 1 171 ? 7.932 -10.408 -14.811 1.00 93.44 171 PHE A C 1
ATOM 1324 O O . PHE A 1 171 ? 8.757 -10.232 -15.702 1.00 93.44 171 PHE A O 1
ATOM 1331 N N . ALA A 1 172 ? 8.154 -11.264 -13.809 1.00 91.88 172 ALA A N 1
ATOM 1332 C CA . ALA A 1 172 ? 9.390 -12.040 -13.696 1.00 91.88 172 ALA A CA 1
ATOM 1333 C C . ALA A 1 172 ? 9.632 -12.907 -14.937 1.00 91.88 172 ALA A C 1
ATOM 1335 O O . ALA A 1 172 ? 10.748 -12.942 -15.452 1.00 91.88 172 ALA A O 1
ATOM 1336 N N . SER A 1 173 ? 8.577 -13.544 -15.464 1.00 90.44 173 SER A N 1
ATOM 1337 C CA . SER A 1 173 ? 8.672 -14.373 -16.673 1.00 90.44 173 SER A CA 1
ATOM 1338 C C . SER A 1 173 ? 9.087 -13.583 -17.924 1.00 90.44 173 SER A C 1
ATOM 1340 O O . SER A 1 173 ? 9.759 -14.119 -18.807 1.00 90.44 173 SER A O 1
ATOM 1342 N N . ARG A 1 174 ? 8.726 -12.294 -18.001 1.00 91.56 174 ARG A N 1
ATOM 1343 C CA . ARG A 1 174 ? 9.042 -11.429 -19.151 1.00 91.56 174 ARG A CA 1
ATOM 1344 C C . ARG A 1 174 ? 10.301 -10.612 -18.978 1.00 91.56 174 ARG A C 1
ATOM 1346 O O . ARG A 1 174 ? 10.938 -10.304 -19.980 1.00 91.56 174 ARG A O 1
ATOM 1353 N N . PHE A 1 175 ? 10.672 -10.305 -17.741 1.00 92.44 175 PHE A N 1
ATOM 1354 C CA . PHE A 1 175 ? 11.802 -9.444 -17.424 1.00 92.44 175 PHE A CA 1
ATOM 1355 C C . PHE A 1 175 ? 13.110 -9.934 -18.061 1.00 92.44 175 PHE A C 1
ATOM 1357 O O . PHE A 1 175 ? 13.936 -9.119 -18.464 1.00 92.44 175 PHE A O 1
ATOM 1364 N N . GLU A 1 176 ? 13.285 -11.251 -18.223 1.00 86.19 176 GLU A N 1
ATOM 1365 C CA . GLU A 1 176 ? 14.428 -11.847 -18.937 1.00 86.19 176 GLU A CA 1
ATOM 1366 C C . GLU A 1 176 ? 14.584 -11.349 -20.385 1.00 86.19 176 GLU A C 1
ATOM 1368 O O . GLU A 1 176 ? 15.699 -11.280 -20.895 1.00 86.19 176 GLU A O 1
ATOM 1373 N N . HIS A 1 177 ? 13.489 -10.951 -21.034 1.00 88.50 177 HIS A N 1
ATOM 1374 C CA . HIS A 1 177 ? 13.462 -10.469 -22.417 1.00 88.50 177 HIS A CA 1
ATOM 1375 C C . HIS A 1 177 ? 13.248 -8.951 -22.519 1.00 88.50 177 HIS A C 1
ATOM 1377 O O . HIS A 1 177 ? 13.170 -8.411 -23.625 1.00 88.50 177 HIS A O 1
ATOM 1383 N N . SER A 1 178 ? 13.136 -8.247 -21.389 1.00 91.00 178 SER A N 1
ATOM 1384 C CA . SER A 1 178 ? 12.853 -6.815 -21.388 1.00 91.00 178 SER A CA 1
ATOM 1385 C C . SER A 1 178 ? 14.065 -6.014 -21.883 1.00 91.00 178 SER A C 1
ATOM 1387 O O . SER A 1 178 ? 15.168 -6.169 -21.357 1.00 91.00 178 SER A O 1
ATOM 1389 N N . PRO A 1 179 ? 13.885 -5.081 -22.838 1.00 92.00 179 PRO A N 1
ATOM 1390 C CA . PRO A 1 179 ? 14.995 -4.364 -23.478 1.00 92.00 179 PRO A CA 1
ATOM 1391 C C . PRO A 1 179 ? 15.737 -3.402 -22.538 1.00 92.00 179 PRO A C 1
ATOM 1393 O O . PRO A 1 179 ? 16.820 -2.928 -22.864 1.00 92.00 179 PRO A O 1
ATOM 1396 N N . TYR A 1 180 ? 15.153 -3.087 -21.382 1.00 89.62 180 TYR A N 1
ATOM 1397 C CA . TYR A 1 180 ? 15.734 -2.197 -20.378 1.00 89.62 180 TYR A CA 1
ATOM 1398 C C . TYR A 1 180 ? 16.465 -2.944 -19.252 1.00 89.62 180 TYR A C 1
ATOM 1400 O O . TYR A 1 180 ? 17.030 -2.295 -18.363 1.00 89.62 180 TYR A O 1
ATOM 1408 N N . ARG A 1 181 ? 16.464 -4.283 -19.268 1.00 87.94 181 ARG A N 1
ATOM 1409 C CA . ARG A 1 181 ? 17.197 -5.108 -18.304 1.00 87.94 181 ARG A CA 1
ATOM 1410 C C . ARG A 1 181 ? 18.701 -4.841 -18.410 1.00 87.94 181 ARG A C 1
ATOM 1412 O O . ARG A 1 181 ? 19.258 -4.812 -19.503 1.00 87.94 181 ARG A O 1
ATOM 1419 N N . SER A 1 182 ? 19.357 -4.681 -17.262 1.00 84.00 182 SER A N 1
ATOM 1420 C CA . SER A 1 182 ? 20.823 -4.696 -17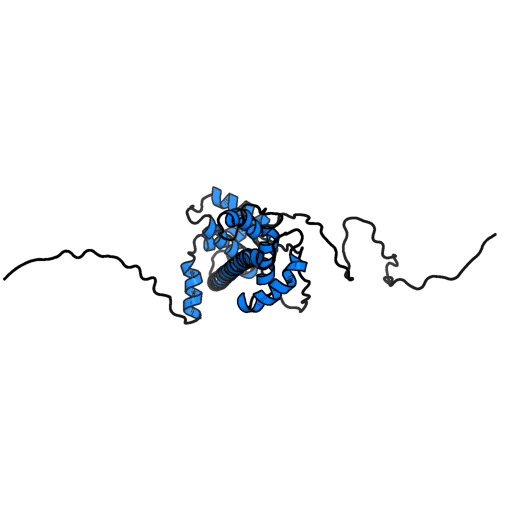.159 1.00 84.00 182 SER A CA 1
ATOM 1421 C C . SER A 1 182 ? 21.3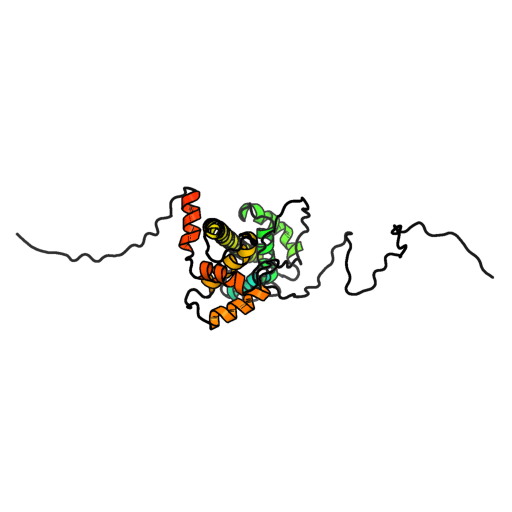09 -6.083 -16.741 1.00 84.00 182 SER A C 1
ATOM 1423 O O . SER A 1 182 ? 20.627 -6.777 -15.993 1.00 84.00 182 SER A O 1
ATOM 1425 N N . SER A 1 183 ? 22.507 -6.477 -17.177 1.00 82.00 183 SER A N 1
ATOM 1426 C CA . SER A 1 183 ? 23.177 -7.691 -16.689 1.00 82.00 183 SER A CA 1
ATOM 1427 C C . SER A 1 183 ? 23.549 -7.628 -15.203 1.00 82.00 183 SER A C 1
ATOM 1429 O O . SER A 1 183 ? 23.823 -8.662 -14.604 1.00 82.00 183 SER A O 1
ATOM 1431 N N . GLU A 1 184 ? 23.580 -6.433 -14.612 1.00 84.69 184 GLU A N 1
ATOM 1432 C CA . GLU A 1 184 ? 23.967 -6.206 -13.213 1.00 84.69 184 GLU A CA 1
ATOM 1433 C C . GLU A 1 184 ? 22.778 -6.221 -12.238 1.00 84.69 184 GLU A C 1
ATOM 1435 O O . GLU A 1 184 ? 22.968 -6.270 -11.021 1.00 84.69 184 GLU A O 1
ATOM 1440 N N . GLU A 1 185 ? 21.550 -6.169 -12.759 1.00 85.44 185 GLU A N 1
ATOM 1441 C CA . GLU A 1 185 ? 20.323 -6.026 -11.978 1.00 85.44 185 GLU A CA 1
ATOM 1442 C C . GLU A 1 185 ? 19.413 -7.234 -12.201 1.00 85.44 185 GLU A C 1
ATOM 1444 O O . GLU A 1 185 ? 19.235 -7.734 -13.311 1.00 85.44 185 GLU A O 1
ATOM 1449 N N . SER A 1 186 ? 18.816 -7.703 -11.115 1.00 88.12 186 SER A N 1
ATOM 1450 C CA . SER A 1 186 ? 17.893 -8.832 -11.119 1.00 88.12 186 SER A CA 1
ATOM 1451 C C . SER A 1 186 ? 16.443 -8.355 -11.138 1.00 88.12 186 SER A C 1
ATOM 1453 O O . SER A 1 186 ? 16.156 -7.189 -10.863 1.00 88.12 186 SER A O 1
ATOM 1455 N N . PHE A 1 187 ? 15.503 -9.270 -11.394 1.00 88.75 187 PHE A N 1
ATOM 1456 C CA . PHE A 1 187 ? 14.078 -8.962 -11.251 1.00 88.75 187 PHE A CA 1
ATOM 1457 C C . PHE A 1 187 ? 13.750 -8.407 -9.855 1.00 88.75 187 PHE A C 1
ATOM 1459 O O . PHE A 1 187 ? 12.941 -7.495 -9.738 1.00 88.75 187 PHE A O 1
ATOM 1466 N N . ASP A 1 188 ? 14.420 -8.888 -8.802 1.00 86.12 188 ASP A N 1
ATOM 1467 C CA . ASP A 1 188 ? 14.219 -8.400 -7.431 1.00 86.12 188 ASP A CA 1
ATOM 1468 C C . ASP A 1 188 ? 14.505 -6.897 -7.286 1.00 86.12 188 ASP A C 1
ATOM 1470 O O . ASP A 1 188 ? 13.843 -6.226 -6.496 1.00 86.12 188 ASP A O 1
ATOM 1474 N N . ASP A 1 189 ? 15.453 -6.349 -8.055 1.00 86.00 189 ASP A N 1
ATOM 1475 C CA . ASP A 1 189 ? 15.755 -4.913 -8.040 1.00 86.00 189 ASP A CA 1
ATOM 1476 C C . ASP A 1 189 ? 14.604 -4.096 -8.666 1.00 86.00 189 ASP A C 1
ATOM 1478 O O . ASP A 1 189 ? 14.293 -2.994 -8.202 1.00 86.00 189 ASP A O 1
ATOM 1482 N N . TYR A 1 190 ? 13.935 -4.678 -9.669 1.00 90.44 190 TYR A N 1
ATOM 1483 C CA . TYR A 1 190 ? 12.821 -4.110 -10.438 1.00 90.44 190 TYR A CA 1
ATOM 1484 C C . TYR A 1 190 ? 11.434 -4.376 -9.858 1.00 90.44 190 TYR A C 1
ATOM 1486 O O . TYR A 1 190 ? 10.488 -3.650 -10.168 1.00 90.44 190 TYR A O 1
ATOM 1494 N N . ARG A 1 191 ? 11.292 -5.384 -8.999 1.00 88.81 191 ARG A N 1
ATOM 1495 C CA . ARG A 1 191 ? 10.014 -5.807 -8.420 1.00 88.81 191 ARG A CA 1
ATOM 1496 C C . ARG A 1 191 ? 9.235 -4.649 -7.772 1.00 88.81 191 ARG A C 1
ATOM 1498 O O . ARG A 1 191 ? 8.047 -4.513 -8.071 1.00 88.81 191 ARG A O 1
ATOM 1505 N N . PRO A 1 192 ? 9.850 -3.740 -6.981 1.00 87.44 192 PRO A N 1
ATOM 1506 C CA . PRO A 1 192 ? 9.122 -2.593 -6.435 1.00 87.44 192 PRO A CA 1
ATOM 1507 C C . PRO A 1 192 ? 8.632 -1.622 -7.520 1.00 87.44 192 PRO A C 1
ATOM 1509 O O . PRO A 1 192 ? 7.562 -1.039 -7.379 1.00 87.44 192 PRO A O 1
ATOM 1512 N N . ALA A 1 193 ? 9.361 -1.478 -8.631 1.00 89.94 193 ALA A N 1
ATOM 1513 C CA . ALA A 1 193 ? 8.960 -0.621 -9.746 1.00 89.94 193 ALA A CA 1
ATOM 1514 C C . ALA A 1 193 ? 7.731 -1.182 -10.485 1.00 89.94 193 ALA A C 1
ATOM 1516 O O . ALA A 1 193 ? 6.793 -0.437 -10.765 1.00 89.94 193 ALA A O 1
ATOM 1517 N N . TYR A 1 194 ? 7.680 -2.495 -10.726 1.00 91.62 194 TYR A N 1
ATOM 1518 C CA . TYR A 1 194 ? 6.491 -3.135 -11.303 1.00 91.62 194 TYR A CA 1
ATOM 1519 C C . TYR A 1 194 ? 5.263 -2.990 -10.400 1.00 91.62 194 TYR A C 1
ATOM 1521 O O . TYR A 1 194 ? 4.197 -2.581 -10.858 1.00 91.62 194 TYR A O 1
ATOM 1529 N N . ARG A 1 195 ? 5.412 -3.249 -9.095 1.00 88.69 195 ARG A N 1
ATOM 1530 C CA . ARG A 1 195 ? 4.320 -3.063 -8.125 1.00 88.69 195 ARG A CA 1
ATOM 1531 C C . ARG A 1 195 ? 3.835 -1.623 -8.070 1.00 88.69 195 ARG A C 1
ATOM 1533 O O . ARG A 1 195 ? 2.628 -1.388 -8.025 1.00 88.69 195 ARG A O 1
ATOM 1540 N N . TYR A 1 196 ? 4.756 -0.665 -8.151 1.00 86.69 196 TYR A N 1
ATOM 1541 C CA . TYR A 1 196 ? 4.387 0.740 -8.220 1.00 86.69 196 TYR A CA 1
ATOM 1542 C C . TYR A 1 196 ? 3.594 1.077 -9.484 1.00 86.69 196 TYR A C 1
ATOM 1544 O O . TYR A 1 196 ? 2.582 1.768 -9.404 1.00 86.69 196 TYR A O 1
ATOM 1552 N N . GLY A 1 197 ? 4.000 0.543 -10.638 1.00 90.38 197 GLY A N 1
ATOM 1553 C CA . GLY A 1 197 ? 3.256 0.696 -11.888 1.00 90.38 197 GLY A CA 1
ATOM 1554 C C . GLY A 1 197 ? 1.845 0.104 -11.824 1.00 90.38 197 GLY A C 1
ATOM 1555 O O . GLY A 1 197 ? 0.896 0.751 -12.261 1.00 90.38 197 GLY A O 1
ATOM 1556 N N . MET A 1 198 ? 1.676 -1.070 -11.202 1.00 87.00 198 MET A N 1
ATOM 1557 C CA . MET A 1 198 ? 0.353 -1.680 -10.992 1.00 87.00 198 MET A CA 1
ATOM 1558 C C . MET A 1 198 ? -0.539 -0.812 -10.095 1.00 87.00 198 MET A C 1
ATOM 1560 O O . MET A 1 198 ? -1.708 -0.579 -10.410 1.00 87.00 198 MET A O 1
ATOM 1564 N N . GLN A 1 199 ? 0.014 -0.269 -9.007 1.00 82.69 199 GLN A N 1
ATOM 1565 C CA . GLN A 1 199 ? -0.708 0.669 -8.146 1.00 82.69 199 GLN A CA 1
ATOM 1566 C C . GLN A 1 199 ? -1.084 1.952 -8.902 1.00 82.69 199 GLN A C 1
ATOM 1568 O O . GLN A 1 199 ? -2.219 2.424 -8.803 1.00 82.69 199 GLN A O 1
ATOM 1573 N N . ALA A 1 200 ? -0.150 2.507 -9.677 1.00 86.31 200 ALA A N 1
ATOM 1574 C CA . ALA A 1 200 ? -0.392 3.684 -10.499 1.00 86.31 200 ALA A CA 1
ATOM 1575 C C . ALA A 1 200 ? -1.507 3.428 -11.521 1.00 86.31 200 ALA A C 1
ATOM 1577 O O . ALA A 1 200 ? -2.365 4.287 -11.689 1.00 86.31 200 ALA A O 1
ATOM 1578 N N . ARG A 1 201 ? -1.565 2.239 -12.137 1.00 86.94 201 ARG A N 1
ATOM 1579 C CA . ARG A 1 201 ? -2.658 1.850 -13.041 1.00 86.94 201 ARG A CA 1
ATOM 1580 C C . ARG A 1 201 ? -4.000 1.784 -12.323 1.00 86.94 201 ARG A C 1
ATOM 1582 O O . ARG A 1 201 ? -4.982 2.300 -12.843 1.00 86.94 201 ARG A O 1
ATOM 1589 N N . SER A 1 202 ? -4.050 1.203 -11.126 1.00 82.00 202 SER A N 1
ATOM 1590 C CA . SER A 1 202 ? -5.283 1.156 -10.329 1.00 82.00 202 SER A CA 1
ATOM 1591 C C . SER A 1 202 ? -5.807 2.560 -9.996 1.00 82.00 202 SER A C 1
ATOM 1593 O O . SER A 1 202 ? -7.010 2.802 -10.039 1.00 82.00 202 SER A O 1
ATOM 1595 N N . ARG A 1 203 ? -4.904 3.508 -9.712 1.00 82.12 203 ARG A N 1
ATOM 1596 C CA . ARG A 1 203 ? -5.263 4.876 -9.312 1.00 82.12 203 ARG A CA 1
ATOM 1597 C C . ARG A 1 203 ? -5.507 5.833 -10.481 1.00 82.12 203 ARG A C 1
ATOM 1599 O O . ARG A 1 203 ? -6.343 6.723 -10.375 1.00 82.12 203 ARG A O 1
ATOM 1606 N N . TYR A 1 204 ? -4.743 5.691 -11.557 1.00 85.56 204 TYR A N 1
ATOM 1607 C CA . TYR A 1 204 ? -4.660 6.648 -12.662 1.00 85.56 204 TYR A CA 1
ATOM 1608 C C . TYR A 1 204 ? -4.927 6.003 -14.022 1.00 85.56 204 TYR A C 1
ATOM 1610 O O . TYR A 1 204 ? -4.559 6.574 -15.038 1.00 85.56 204 TYR A O 1
ATOM 1618 N N . GLY A 1 205 ? -5.552 4.826 -14.076 1.00 85.88 205 GLY A N 1
ATOM 1619 C CA . GLY A 1 205 ? -5.728 4.068 -15.319 1.00 85.88 205 GLY A CA 1
ATOM 1620 C C . GLY A 1 205 ? -6.582 4.738 -16.395 1.00 85.88 205 GLY A C 1
ATOM 1621 O O . GLY A 1 205 ? -6.573 4.273 -17.531 1.00 85.88 205 GLY A O 1
ATOM 1622 N N . GLU A 1 206 ? -7.299 5.809 -16.051 1.00 88.38 206 GLU A N 1
ATOM 1623 C CA . GLU A 1 206 ? -8.019 6.670 -16.999 1.00 88.38 206 GLU A CA 1
ATOM 1624 C C . GLU A 1 206 ? -7.141 7.785 -17.593 1.00 88.38 206 GLU A C 1
ATOM 1626 O O . GLU A 1 206 ? -7.537 8.429 -18.561 1.00 88.38 206 GLU A O 1
ATOM 1631 N N . ARG A 1 207 ? -5.960 8.038 -17.014 1.00 89.94 207 ARG A N 1
ATOM 1632 C CA . ARG A 1 207 ? -4.984 9.010 -17.517 1.00 89.94 207 ARG A CA 1
ATOM 1633 C C . ARG A 1 207 ? -4.037 8.337 -18.504 1.00 89.94 207 ARG A C 1
ATOM 1635 O O . ARG A 1 207 ? -3.619 7.196 -18.311 1.00 89.94 207 ARG A O 1
ATOM 1642 N N . ASP A 1 208 ? -3.622 9.099 -19.506 1.00 93.12 208 ASP A N 1
ATOM 1643 C CA . ASP A 1 208 ? -2.490 8.730 -20.345 1.00 93.12 208 ASP A CA 1
ATOM 1644 C C . ASP A 1 208 ? -1.169 8.869 -19.576 1.00 93.12 208 ASP A C 1
ATOM 1646 O O . ASP A 1 208 ? -1.040 9.678 -18.652 1.00 93.12 208 ASP A O 1
ATOM 1650 N N . TRP A 1 209 ? -0.161 8.095 -19.987 1.00 94.81 209 TRP A N 1
ATOM 1651 C CA . TRP A 1 209 ? 1.216 8.325 -19.552 1.00 94.81 209 TRP A CA 1
ATOM 1652 C C . TRP A 1 209 ? 1.763 9.570 -20.258 1.00 94.81 209 TRP A C 1
ATOM 1654 O O . TRP A 1 209 ? 2.278 9.480 -21.374 1.00 94.81 209 TRP A O 1
ATOM 1664 N N . ASP A 1 210 ? 1.623 10.726 -19.613 1.00 96.06 210 ASP A N 1
ATOM 1665 C CA . ASP A 1 210 ? 2.171 12.013 -20.043 1.00 96.06 210 ASP A CA 1
ATOM 1666 C C . ASP A 1 210 ? 3.320 12.480 -19.128 1.00 96.06 210 ASP A C 1
ATOM 1668 O O . ASP A 1 210 ? 3.585 11.893 -18.077 1.00 96.06 210 ASP A O 1
ATOM 1672 N N . ASP A 1 211 ? 4.008 13.559 -19.516 1.00 96.50 211 ASP A N 1
ATOM 1673 C CA . ASP A 1 211 ? 5.142 14.102 -18.750 1.00 96.50 211 ASP A CA 1
ATOM 1674 C C . ASP A 1 211 ? 4.748 14.520 -17.322 1.00 96.50 211 ASP A C 1
ATOM 1676 O O . ASP A 1 211 ? 5.575 14.502 -16.409 1.00 96.50 211 ASP A O 1
ATOM 1680 N N . ARG A 1 212 ? 3.477 14.894 -17.109 1.00 96.06 212 ARG A N 1
ATOM 1681 C CA . ARG A 1 212 ? 2.963 15.288 -15.791 1.00 96.06 212 ARG A CA 1
ATOM 1682 C C . ARG A 1 212 ? 2.808 14.074 -14.887 1.00 96.06 212 ARG A C 1
ATOM 1684 O O . ARG A 1 212 ? 3.310 14.095 -13.767 1.00 96.06 212 ARG A O 1
ATOM 1691 N N . LEU A 1 213 ? 2.163 13.014 -15.375 1.00 93.88 213 LEU A N 1
ATOM 1692 C CA . LEU A 1 213 ? 2.039 11.758 -14.647 1.00 93.88 213 LEU A CA 1
ATOM 1693 C C . LEU A 1 213 ? 3.421 11.147 -14.398 1.00 93.88 213 LEU A C 1
ATOM 1695 O O . LEU A 1 213 ? 3.686 10.687 -13.291 1.00 93.88 213 LEU A O 1
ATOM 1699 N N . GLU A 1 214 ? 4.327 11.192 -15.377 1.00 95.81 214 GLU A N 1
ATOM 1700 C CA . GLU A 1 214 ? 5.698 10.710 -15.193 1.00 95.81 214 GLU A CA 1
ATOM 1701 C C . GLU A 1 214 ? 6.424 11.474 -14.072 1.00 95.81 214 GLU A C 1
ATOM 1703 O O . GLU A 1 214 ? 7.061 10.851 -13.221 1.00 95.81 214 GLU A O 1
ATOM 1708 N N . ALA A 1 215 ? 6.296 12.804 -14.019 1.00 94.12 215 ALA A N 1
ATOM 1709 C CA . ALA A 1 215 ? 6.878 13.623 -12.955 1.00 94.12 215 ALA A CA 1
ATOM 1710 C C . ALA A 1 215 ? 6.267 13.319 -11.574 1.00 94.12 215 ALA A C 1
ATOM 1712 O O . ALA A 1 215 ? 7.005 13.144 -10.603 1.00 94.12 215 ALA A O 1
ATOM 1713 N N . GLU A 1 216 ? 4.941 13.177 -11.487 1.00 88.69 216 GLU A N 1
ATOM 1714 C CA . GLU A 1 216 ? 4.248 12.781 -10.252 1.00 88.69 216 GLU A CA 1
ATOM 1715 C C . GLU A 1 216 ? 4.737 11.409 -9.749 1.00 88.69 216 GLU A C 1
ATOM 1717 O O . GLU A 1 216 ? 5.017 11.227 -8.559 1.00 88.69 216 GLU A O 1
ATOM 1722 N N . LEU A 1 217 ? 4.876 10.437 -10.658 1.00 88.56 217 LEU A N 1
ATOM 1723 C CA . LEU A 1 217 ? 5.362 9.099 -10.329 1.00 88.56 217 LEU A CA 1
ATOM 1724 C C . LEU A 1 217 ? 6.851 9.102 -9.966 1.00 88.56 217 LEU A C 1
ATOM 1726 O O . LEU A 1 217 ? 7.255 8.371 -9.065 1.00 88.56 217 LEU A O 1
ATOM 1730 N N . ARG A 1 218 ? 7.668 9.960 -10.582 1.00 90.06 218 ARG A N 1
ATOM 1731 C CA . ARG A 1 218 ? 9.073 10.154 -10.198 1.00 90.06 218 ARG A CA 1
ATOM 1732 C C . ARG A 1 218 ? 9.207 10.623 -8.753 1.00 90.06 218 ARG A C 1
ATOM 1734 O O . ARG A 1 218 ? 10.004 10.071 -7.996 1.00 90.06 218 ARG A O 1
ATOM 1741 N N . GLU A 1 219 ? 8.434 11.630 -8.362 1.00 84.88 219 GLU A N 1
ATOM 1742 C CA . GLU A 1 219 ? 8.423 12.139 -6.986 1.00 84.88 219 GLU A CA 1
ATOM 1743 C C . GLU A 1 219 ? 7.884 11.104 -5.991 1.00 84.88 219 GLU A C 1
ATOM 1745 O O . GLU A 1 219 ? 8.304 11.042 -4.831 1.00 84.88 219 GLU A O 1
ATOM 1750 N N . GLY A 1 220 ? 6.930 10.280 -6.428 1.00 80.56 220 GLY A N 1
ATOM 1751 C CA . GLY A 1 220 ? 6.468 9.136 -5.656 1.00 80.56 220 GLY A CA 1
ATOM 1752 C C . GLY A 1 220 ? 7.551 8.070 -5.493 1.00 80.56 220 GLY A C 1
ATOM 1753 O O . GLY A 1 220 ? 7.765 7.607 -4.377 1.00 80.56 220 GLY A O 1
ATOM 1754 N N . TRP A 1 221 ? 8.287 7.735 -6.555 1.00 82.19 221 TRP A N 1
ATOM 1755 C CA . TRP A 1 221 ? 9.312 6.689 -6.553 1.00 82.19 221 TRP A CA 1
ATOM 1756 C C . TRP A 1 221 ? 10.361 6.882 -5.457 1.00 82.19 221 TRP A C 1
ATOM 1758 O O . TRP A 1 221 ? 10.647 5.946 -4.713 1.00 82.19 221 TRP A O 1
ATOM 1768 N N . GLU A 1 222 ? 10.886 8.095 -5.281 1.00 77.81 222 GLU A N 1
ATOM 1769 C CA . GLU A 1 222 ? 11.901 8.359 -4.250 1.00 77.81 222 GLU A CA 1
ATOM 1770 C C . GLU A 1 222 ? 11.378 8.140 -2.819 1.00 77.81 222 GLU A C 1
ATOM 1772 O O . GLU A 1 222 ? 12.152 7.823 -1.918 1.00 77.81 222 GLU A O 1
ATOM 1777 N N . ARG A 1 223 ? 10.060 8.234 -2.606 1.00 70.69 223 ARG A N 1
ATOM 1778 C CA . ARG A 1 223 ? 9.421 7.995 -1.301 1.00 70.69 223 ARG A CA 1
ATOM 1779 C C . ARG A 1 223 ? 9.095 6.527 -1.032 1.00 70.69 223 ARG A C 1
ATOM 1781 O O . ARG A 1 223 ? 8.858 6.175 0.121 1.00 70.69 223 ARG A O 1
ATOM 1788 N N . ILE A 1 224 ? 9.036 5.695 -2.072 1.00 69.81 224 ILE A N 1
ATOM 1789 C CA . ILE A 1 224 ? 8.502 4.321 -1.999 1.00 69.81 224 ILE A CA 1
ATOM 1790 C C . ILE A 1 224 ? 9.505 3.258 -2.429 1.00 69.81 224 ILE A C 1
ATOM 1792 O O . ILE A 1 224 ? 9.297 2.079 -2.193 1.00 69.81 224 ILE A O 1
ATOM 1796 N N . LYS A 1 225 ? 10.592 3.625 -3.107 1.00 67.88 225 LYS A N 1
ATOM 1797 C CA . LYS A 1 225 ? 11.571 2.650 -3.599 1.00 67.88 225 LYS A CA 1
ATOM 1798 C C . LYS A 1 225 ? 12.163 1.800 -2.473 1.00 67.88 225 LYS A C 1
ATOM 1800 O O . LYS A 1 225 ? 12.653 0.705 -2.740 1.00 67.88 225 LYS A O 1
ATOM 1805 N N . GLY A 1 226 ? 12.092 2.276 -1.226 1.00 68.94 226 GLY A N 1
ATOM 1806 C CA . GLY A 1 226 ? 12.525 1.551 -0.038 1.00 68.94 226 GLY A CA 1
ATOM 1807 C C . GLY A 1 226 ? 13.976 1.099 -0.182 1.00 68.94 226 GLY A C 1
ATOM 1808 O O . GLY A 1 226 ? 14.859 1.902 -0.472 1.00 68.94 226 GLY A O 1
ATOM 1809 N N . GLY A 1 227 ? 14.212 -0.207 -0.030 1.00 68.44 227 GLY A N 1
ATOM 1810 C CA . GLY A 1 227 ? 15.526 -0.826 -0.240 1.00 68.44 227 GLY A CA 1
ATOM 1811 C C . GLY A 1 227 ? 15.934 -1.035 -1.707 1.00 68.44 227 GLY A C 1
ATOM 1812 O O . GLY A 1 227 ? 17.020 -1.560 -1.950 1.00 68.44 227 GLY A O 1
ATOM 1813 N N . SER A 1 228 ? 15.098 -0.668 -2.687 1.00 77.75 228 SER A N 1
ATOM 1814 C CA . SER A 1 228 ? 15.464 -0.761 -4.105 1.00 77.75 228 SER A CA 1
ATOM 1815 C C . SER A 1 228 ? 16.616 0.184 -4.423 1.00 77.75 228 SER A C 1
ATOM 1817 O O . SER A 1 228 ? 16.608 1.373 -4.096 1.00 77.75 228 SER A O 1
ATOM 1819 N N . ARG A 1 229 ? 17.604 -0.355 -5.136 1.00 83.12 229 ARG A N 1
ATOM 1820 C CA . ARG A 1 229 ? 18.791 0.381 -5.581 1.00 83.12 229 ARG A CA 1
ATOM 1821 C C . ARG A 1 229 ? 18.544 1.170 -6.870 1.00 83.12 229 ARG A C 1
ATOM 1823 O O . ARG A 1 229 ? 19.386 1.980 -7.246 1.00 83.12 229 ARG A O 1
ATOM 1830 N N . LEU A 1 230 ? 17.398 0.978 -7.532 1.00 85.69 230 LEU A N 1
ATOM 1831 C CA . LEU A 1 230 ? 17.118 1.600 -8.824 1.00 85.69 230 LEU A CA 1
ATOM 1832 C C . LEU A 1 230 ? 16.886 3.110 -8.697 1.00 85.69 230 LEU A C 1
ATOM 1834 O O . LEU A 1 230 ? 16.100 3.589 -7.871 1.00 85.69 230 LEU A O 1
ATOM 1838 N N . THR A 1 231 ? 17.535 3.882 -9.563 1.00 92.19 231 THR A N 1
ATOM 1839 C CA . THR A 1 231 ? 17.160 5.281 -9.812 1.00 92.19 231 THR A CA 1
ATOM 1840 C C . THR A 1 231 ? 15.823 5.336 -10.551 1.00 92.19 231 THR A C 1
ATOM 1842 O O . THR A 1 231 ? 15.421 4.352 -11.176 1.00 92.19 231 THR A O 1
ATOM 1845 N N . TRP A 1 232 ? 15.148 6.490 -10.535 1.00 93.31 232 TRP A N 1
ATOM 1846 C CA . TRP A 1 232 ? 13.956 6.682 -11.367 1.00 93.31 232 TRP A CA 1
ATOM 1847 C C . TRP A 1 232 ? 14.200 6.332 -12.841 1.00 93.31 232 TRP A C 1
ATOM 1849 O O . TRP A 1 232 ? 13.387 5.644 -13.446 1.00 93.31 232 TRP A O 1
ATOM 1859 N N . GLU A 1 233 ? 15.341 6.732 -13.413 1.00 94.75 233 GLU A N 1
ATOM 1860 C CA . GLU A 1 233 ? 15.648 6.471 -14.828 1.00 94.75 233 GLU A CA 1
ATOM 1861 C C . GLU A 1 233 ? 15.683 4.978 -15.169 1.00 94.75 233 GLU A C 1
ATOM 1863 O O . GLU A 1 233 ? 15.300 4.590 -16.270 1.00 94.75 233 GLU A O 1
ATOM 1868 N N . ARG A 1 234 ? 16.104 4.129 -14.222 1.00 93.88 234 ARG A N 1
ATOM 1869 C CA . ARG A 1 234 ? 16.043 2.670 -14.375 1.00 93.88 234 ARG A CA 1
ATOM 1870 C C . ARG A 1 234 ? 14.632 2.145 -14.111 1.00 93.88 234 ARG A C 1
ATOM 1872 O O . ARG A 1 234 ? 14.116 1.359 -14.903 1.00 93.88 234 ARG A O 1
ATOM 1879 N N . ALA A 1 235 ? 14.010 2.589 -13.019 1.00 93.38 235 ALA A N 1
ATOM 1880 C CA . ALA A 1 235 ? 12.720 2.095 -12.547 1.00 93.38 235 ALA A CA 1
ATOM 1881 C C . ALA A 1 235 ? 11.559 2.430 -13.496 1.00 93.38 235 ALA A C 1
ATOM 1883 O O . ALA A 1 235 ? 10.682 1.590 -13.700 1.00 93.38 235 ALA A O 1
ATOM 1884 N N . LYS A 1 236 ? 11.565 3.617 -14.119 1.00 96.25 236 LYS A N 1
ATOM 1885 C CA . LYS A 1 236 ? 10.452 4.131 -14.933 1.00 96.25 236 LYS A CA 1
ATOM 1886 C C . LYS A 1 236 ? 10.034 3.195 -16.060 1.00 96.25 236 LYS A C 1
ATOM 1888 O O . LYS A 1 236 ? 8.861 3.154 -16.403 1.00 96.25 236 LYS A O 1
ATOM 1893 N N . HIS A 1 237 ? 10.963 2.412 -16.607 1.00 96.69 237 HIS A N 1
ATOM 1894 C CA . HIS A 1 237 ? 10.650 1.436 -17.647 1.00 96.69 237 HIS A CA 1
ATOM 1895 C C . HIS A 1 237 ? 9.715 0.329 -17.140 1.00 96.69 237 HIS A C 1
ATOM 1897 O O . HIS A 1 237 ? 8.703 0.054 -17.779 1.00 96.69 237 HIS A O 1
ATOM 1903 N N . ALA A 1 238 ? 10.000 -0.239 -15.965 1.00 95.69 238 ALA A N 1
ATOM 1904 C CA . ALA A 1 238 ? 9.144 -1.247 -15.339 1.00 95.69 238 ALA A CA 1
ATOM 1905 C C . ALA A 1 238 ? 7.849 -0.646 -14.777 1.00 95.69 238 ALA A C 1
ATOM 1907 O O . ALA A 1 238 ? 6.787 -1.246 -14.930 1.00 95.69 238 ALA A O 1
ATOM 1908 N N . VAL A 1 239 ? 7.909 0.564 -14.196 1.00 95.44 239 VAL A N 1
ATOM 1909 C CA . VAL A 1 239 ? 6.703 1.298 -13.765 1.00 95.44 239 VAL A CA 1
ATOM 1910 C C . VAL A 1 239 ? 5.764 1.503 -14.953 1.00 95.44 239 VAL A C 1
ATOM 1912 O O . VAL A 1 239 ? 4.573 1.228 -14.848 1.00 95.44 239 VAL A O 1
ATOM 1915 N N . ARG A 1 240 ? 6.295 1.940 -16.100 1.00 96.94 240 ARG A N 1
ATOM 1916 C CA . ARG A 1 240 ? 5.519 2.188 -17.317 1.00 96.94 240 ARG A CA 1
ATOM 1917 C C . ARG A 1 240 ? 4.965 0.906 -17.934 1.00 96.94 240 ARG A C 1
ATOM 1919 O O . ARG A 1 240 ? 3.812 0.893 -18.354 1.00 96.94 240 ARG A O 1
ATOM 1926 N N . GLU A 1 241 ? 5.750 -0.170 -17.976 1.00 96.12 241 GLU A N 1
ATOM 1927 C CA . GLU A 1 241 ? 5.270 -1.476 -18.449 1.00 96.12 241 GLU A CA 1
ATOM 1928 C C . GLU A 1 241 ? 4.094 -1.969 -17.596 1.00 96.12 241 GLU A C 1
ATOM 1930 O O . GLU A 1 241 ? 3.028 -2.282 -18.131 1.00 96.12 241 GLU A O 1
ATOM 1935 N N . ALA A 1 242 ? 4.242 -1.959 -16.269 1.00 93.69 242 ALA A N 1
ATOM 1936 C CA . ALA A 1 242 ? 3.160 -2.339 -15.368 1.00 93.69 242 ALA A CA 1
ATOM 1937 C C . ALA A 1 242 ? 1.964 -1.382 -15.435 1.00 93.69 242 ALA A C 1
ATOM 1939 O O . ALA A 1 242 ? 0.827 -1.838 -15.348 1.00 93.69 242 ALA A O 1
ATOM 1940 N N . PHE A 1 243 ? 2.195 -0.082 -15.642 1.00 94.12 243 PHE A N 1
ATOM 1941 C CA . PHE A 1 243 ? 1.118 0.886 -15.821 1.00 94.12 243 PHE A CA 1
ATOM 1942 C C . PHE A 1 243 ? 0.258 0.552 -17.045 1.00 94.12 243 PHE A C 1
ATOM 1944 O O . PHE A 1 243 ? -0.966 0.621 -16.979 1.00 94.12 243 PHE A O 1
ATOM 1951 N N . HIS A 1 244 ? 0.870 0.156 -18.162 1.00 95.00 244 HIS A N 1
ATOM 1952 C CA . HIS A 1 244 ? 0.137 -0.169 -19.388 1.00 95.00 244 HIS A CA 1
ATOM 1953 C C . HIS A 1 244 ? -0.444 -1.589 -19.411 1.00 95.00 244 HIS A C 1
ATOM 1955 O O . HIS A 1 244 ? -1.449 -1.812 -20.090 1.00 95.00 244 HIS A O 1
ATOM 1961 N N . THR A 1 245 ? 0.102 -2.513 -18.625 1.00 93.00 245 THR A N 1
ATOM 1962 C CA . THR A 1 245 ? -0.419 -3.881 -18.491 1.00 93.00 245 THR A CA 1
ATOM 1963 C C . THR A 1 245 ? -1.796 -3.876 -17.828 1.00 93.00 245 THR A C 1
ATOM 1965 O O . THR A 1 245 ? -1.993 -3.238 -16.790 1.00 93.00 245 THR A O 1
ATOM 1968 N N . ARG A 1 246 ? -2.775 -4.577 -18.410 1.00 87.50 246 ARG A N 1
ATOM 1969 C CA . ARG A 1 246 ? -4.107 -4.679 -17.803 1.00 87.50 246 ARG A CA 1
ATOM 1970 C C . ARG A 1 246 ? -4.137 -5.730 -16.690 1.00 87.50 246 ARG A C 1
ATOM 1972 O O . ARG A 1 246 ? -3.446 -6.741 -16.759 1.00 87.50 246 ARG A O 1
ATOM 1979 N N . GLU A 1 247 ? -4.974 -5.507 -15.679 1.00 82.00 247 GLU A N 1
ATOM 1980 C CA . GLU A 1 247 ? -5.085 -6.405 -14.519 1.00 82.00 247 GLU A CA 1
ATOM 1981 C C . GLU A 1 247 ? -5.543 -7.825 -14.886 1.00 82.00 247 GLU A C 1
ATOM 1983 O O . GLU A 1 247 ? -5.039 -8.807 -14.340 1.00 82.00 247 GLU A O 1
ATOM 1988 N N . ASP A 1 248 ? -6.417 -7.958 -15.884 1.00 84.00 248 ASP A N 1
ATOM 1989 C CA . ASP A 1 248 ? -6.873 -9.247 -16.405 1.00 84.00 248 ASP A CA 1
ATOM 1990 C C . ASP A 1 248 ? -5.749 -10.087 -17.031 1.00 84.00 248 ASP A C 1
ATOM 1992 O O . ASP A 1 248 ? -5.839 -11.314 -17.026 1.00 84.00 248 ASP A O 1
ATOM 1996 N N . GLU A 1 249 ? -4.668 -9.471 -17.513 1.00 85.38 249 GLU A N 1
ATOM 1997 C CA . GLU A 1 249 ? -3.559 -10.200 -18.137 1.00 85.38 249 GLU A CA 1
ATOM 1998 C C . GLU A 1 249 ? -2.722 -10.983 -17.121 1.00 85.38 249 GLU A C 1
ATOM 2000 O O . GLU A 1 249 ? -2.385 -12.144 -17.362 1.00 85.38 249 GLU A O 1
ATOM 2005 N N . TYR A 1 250 ? -2.384 -10.372 -15.982 1.00 82.25 250 TYR A N 1
ATOM 2006 C CA . TYR A 1 250 ? -1.569 -11.042 -14.966 1.00 82.25 250 TYR A CA 1
ATOM 2007 C C . TYR A 1 250 ? -2.390 -11.867 -13.983 1.00 82.25 250 TYR A C 1
ATOM 2009 O O . TYR A 1 250 ? -1.906 -12.905 -13.536 1.00 82.25 250 TYR A O 1
ATOM 2017 N N . LEU A 1 251 ? -3.644 -11.492 -13.708 1.00 80.00 251 LEU A N 1
ATOM 2018 C CA . LEU A 1 251 ? -4.554 -12.386 -12.992 1.00 80.00 251 LEU A CA 1
ATOM 2019 C C . LEU A 1 251 ? -4.892 -13.610 -13.855 1.00 80.00 251 LEU A C 1
ATOM 2021 O O . LEU A 1 251 ? -4.867 -14.728 -13.355 1.00 80.00 251 LEU A O 1
ATOM 2025 N N . GLY A 1 252 ? -5.133 -13.431 -15.160 1.00 71.06 252 GLY A N 1
ATOM 2026 C CA . GLY A 1 252 ? -5.398 -14.515 -16.115 1.00 71.06 252 GLY A CA 1
ATOM 2027 C C . GLY A 1 252 ? -4.307 -15.589 -16.159 1.00 71.06 252 GLY A C 1
ATOM 2028 O O . GLY A 1 252 ? -4.621 -16.776 -16.234 1.00 71.06 252 GLY A O 1
ATOM 2029 N N . ALA A 1 253 ? -3.039 -15.185 -16.043 1.00 62.78 253 ALA A N 1
ATOM 2030 C CA . ALA A 1 253 ? -1.901 -16.103 -16.007 1.00 62.78 253 ALA A CA 1
ATOM 2031 C C . ALA A 1 253 ? -1.946 -17.066 -14.799 1.00 62.78 253 ALA A C 1
ATOM 2033 O O . ALA A 1 253 ? -1.653 -18.253 -14.946 1.00 62.78 253 ALA A O 1
ATOM 2034 N N . GLU A 1 254 ? -2.389 -16.591 -13.629 1.00 57.75 254 GLU A N 1
ATOM 2035 C CA . GLU A 1 254 ? -2.561 -17.422 -12.428 1.00 57.75 254 GLU A CA 1
ATOM 2036 C C . GLU A 1 254 ? -3.669 -18.474 -12.608 1.00 57.75 254 GLU A C 1
ATOM 2038 O O . GLU A 1 254 ? -3.502 -19.628 -12.204 1.00 57.75 254 GLU A O 1
ATOM 2043 N N . TRP A 1 255 ? -4.769 -18.114 -13.276 1.00 52.84 255 TRP A N 1
ATOM 2044 C CA . TRP A 1 255 ? -5.877 -19.034 -13.573 1.00 52.84 255 TRP A CA 1
ATOM 2045 C C . TRP A 1 255 ? -5.483 -20.128 -14.572 1.00 52.84 255 TRP A C 1
ATOM 2047 O O . TRP A 1 255 ? -5.913 -21.274 -14.441 1.00 52.84 255 TRP A O 1
ATOM 2057 N N . THR A 1 256 ? -4.631 -19.806 -15.552 1.00 54.72 256 THR A N 1
ATOM 2058 C CA . THR A 1 256 ? -4.134 -20.800 -16.516 1.00 54.72 256 THR A CA 1
ATOM 2059 C C . THR A 1 256 ? -3.125 -21.776 -15.912 1.00 54.72 256 THR A C 1
ATOM 2061 O O . THR A 1 256 ? -3.110 -22.938 -16.310 1.00 54.72 256 THR A O 1
ATOM 2064 N N . GLU A 1 257 ? -2.320 -21.347 -14.933 1.00 49.00 257 GLU A N 1
ATOM 2065 C CA . GLU A 1 257 ? -1.346 -22.216 -14.252 1.00 49.00 257 GLU A CA 1
ATOM 2066 C C . GLU A 1 257 ? -1.977 -23.098 -13.161 1.00 49.00 257 GLU A C 1
ATOM 2068 O O . GLU A 1 257 ? -1.535 -24.227 -12.958 1.00 49.00 257 GLU A O 1
ATOM 2073 N N . THR A 1 258 ? -3.027 -22.629 -12.476 1.00 49.88 258 THR A N 1
ATOM 2074 C CA . THR A 1 258 ? -3.709 -23.390 -11.404 1.00 49.88 258 THR A CA 1
ATOM 2075 C C . THR A 1 258 ? -4.793 -24.353 -11.903 1.00 49.88 258 THR A C 1
ATOM 2077 O O . THR A 1 258 ? -5.310 -25.149 -11.121 1.00 49.88 258 THR A O 1
ATOM 2080 N N . GLY A 1 259 ? -5.141 -24.324 -13.196 1.00 39.97 259 GLY A N 1
ATOM 2081 C CA . GLY A 1 259 ? -6.117 -25.241 -13.804 1.00 39.97 259 GLY A CA 1
ATOM 2082 C C . GLY A 1 259 ? -7.572 -25.029 -13.361 1.00 39.97 259 GLY A C 1
ATOM 2083 O O . GLY A 1 259 ? -8.439 -25.842 -13.683 1.00 39.97 259 GLY A O 1
ATOM 2084 N N . LEU A 1 260 ? -7.865 -23.948 -12.635 1.00 48.88 260 LEU A N 1
ATOM 2085 C CA . LEU A 1 260 ? -9.214 -23.593 -12.202 1.00 48.88 260 LEU A CA 1
ATOM 2086 C C . LEU A 1 260 ? -9.848 -22.697 -13.275 1.00 48.88 260 LEU A C 1
ATOM 2088 O O . LEU A 1 260 ? -9.494 -21.530 -13.422 1.00 48.88 260 LEU A O 1
ATOM 2092 N N . GLY A 1 261 ? -10.753 -23.271 -14.074 1.00 37.97 261 GLY A N 1
ATOM 2093 C CA . GLY A 1 261 ? -11.431 -22.579 -15.174 1.00 37.97 261 GLY A CA 1
ATOM 2094 C C . GLY A 1 261 ? -12.134 -21.286 -14.738 1.00 37.97 261 GLY A C 1
ATOM 2095 O O . GLY A 1 261 ? -12.697 -21.206 -13.648 1.00 37.97 261 GLY A O 1
ATOM 2096 N N . ALA A 1 262 ? -12.103 -20.272 -15.608 1.00 41.31 262 ALA A N 1
ATOM 2097 C CA . ALA A 1 262 ? -12.673 -18.954 -15.340 1.00 41.31 262 ALA A CA 1
ATOM 2098 C C . ALA A 1 262 ? -14.179 -19.021 -15.001 1.00 41.31 262 ALA A C 1
ATOM 2100 O O . ALA A 1 262 ? -14.924 -19.730 -15.688 1.00 41.31 262 ALA A O 1
ATOM 2101 N N . PRO A 1 263 ? -14.677 -18.243 -14.019 1.00 41.09 263 PRO A N 1
ATOM 2102 C CA . PRO A 1 263 ? -16.107 -18.016 -13.890 1.00 41.09 263 PRO A CA 1
ATOM 2103 C C . PRO A 1 263 ? -16.580 -17.249 -15.126 1.00 41.09 263 PRO A C 1
ATOM 2105 O O . PRO A 1 263 ? -16.126 -16.141 -15.411 1.00 41.09 263 PRO A O 1
ATOM 2108 N N . THR A 1 264 ? -17.490 -17.859 -15.880 1.00 38.03 264 THR A N 1
ATOM 2109 C CA . THR A 1 264 ? -18.139 -17.233 -17.029 1.00 38.03 264 THR A CA 1
ATOM 2110 C C . THR A 1 264 ? -18.826 -15.952 -16.567 1.00 38.03 264 THR A C 1
ATOM 2112 O O . THR A 1 264 ? -19.867 -16.003 -15.909 1.00 38.03 264 THR A O 1
ATOM 2115 N N . THR A 1 265 ? -18.270 -14.793 -16.909 1.00 41.06 265 THR A N 1
ATOM 2116 C CA . THR A 1 265 ? -18.988 -13.524 -16.829 1.00 41.06 265 THR A CA 1
ATOM 2117 C C . THR A 1 265 ? -20.101 -13.565 -17.870 1.00 41.06 265 THR A C 1
ATOM 2119 O O . THR A 1 265 ? -19.925 -13.235 -19.042 1.00 41.06 265 THR A O 1
ATOM 2122 N N . GLY A 1 266 ? -21.268 -14.044 -17.437 1.00 33.75 266 GLY A N 1
ATOM 2123 C CA . GLY A 1 266 ? -22.506 -14.018 -18.198 1.00 33.75 266 GLY A CA 1
ATOM 2124 C C . GLY A 1 266 ? -22.914 -12.577 -18.473 1.00 33.75 266 GLY A C 1
ATOM 2125 O O . GLY A 1 266 ? -23.679 -11.980 -17.725 1.00 33.75 266 GLY A O 1
ATOM 2126 N N . THR A 1 267 ? -22.403 -12.009 -19.563 1.00 34.69 267 THR A N 1
ATOM 2127 C CA . THR A 1 267 ? -22.996 -10.820 -20.166 1.00 34.69 267 THR A CA 1
ATOM 2128 C C . THR A 1 267 ? -24.232 -11.283 -20.922 1.00 34.69 267 THR A C 1
ATOM 2130 O O . THR A 1 267 ? -24.152 -11.715 -22.072 1.00 34.69 267 THR A O 1
ATOM 2133 N N . THR A 1 268 ? -25.389 -11.211 -20.266 1.00 35.38 268 THR A N 1
ATOM 2134 C CA . THR A 1 268 ? -26.693 -11.313 -20.924 1.00 35.38 268 THR A CA 1
ATOM 2135 C C . THR A 1 268 ? -26.839 -10.121 -21.865 1.00 35.38 268 THR A C 1
ATOM 2137 O O . THR A 1 268 ? -27.347 -9.062 -21.501 1.00 35.38 268 THR A O 1
ATOM 2140 N N . ARG A 1 269 ? -26.359 -10.273 -23.100 1.00 35.25 269 ARG A N 1
ATOM 2141 C CA . ARG A 1 269 ? -26.682 -9.361 -24.192 1.00 35.25 269 ARG A CA 1
ATOM 2142 C C . ARG A 1 269 ? -28.117 -9.674 -24.609 1.00 35.25 269 ARG A C 1
ATOM 2144 O O . ARG A 1 269 ? -28.355 -10.600 -25.377 1.00 35.25 269 ARG A O 1
ATOM 2151 N N . SER A 1 270 ? -29.068 -8.925 -24.055 1.00 38.09 270 SER A N 1
ATOM 2152 C CA . SER A 1 270 ? -30.463 -8.939 -24.496 1.00 38.09 270 SER A CA 1
ATOM 2153 C C . SER A 1 270 ? -30.51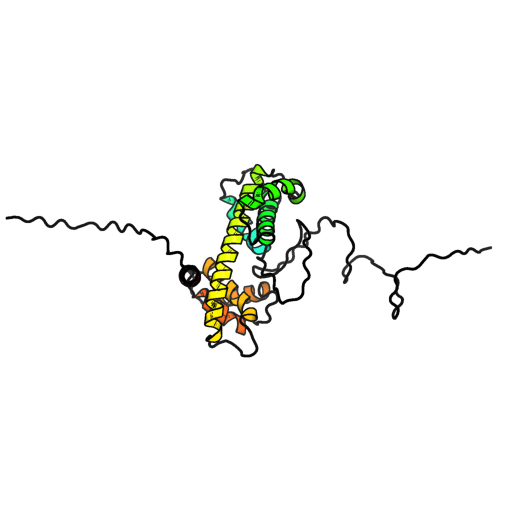6 -8.388 -25.926 1.00 38.09 270 SER A C 1
ATOM 2155 O O . SER A 1 270 ? -30.515 -7.180 -26.154 1.00 38.09 270 SER A O 1
ATOM 2157 N N . GLY A 1 271 ? -30.416 -9.295 -26.898 1.00 32.53 271 GLY A N 1
ATOM 2158 C CA . GLY A 1 271 ? -30.533 -9.023 -28.322 1.00 32.53 271 GLY A CA 1
ATOM 2159 C C . GLY A 1 271 ? -31.982 -9.186 -28.751 1.00 32.53 271 GLY A C 1
ATOM 2160 O O . GLY A 1 271 ? -32.481 -10.298 -28.878 1.00 32.53 271 GLY A O 1
ATOM 2161 N N . ILE A 1 272 ? -32.636 -8.050 -28.954 1.00 39.50 272 ILE A N 1
ATOM 2162 C CA . ILE A 1 272 ? -33.935 -7.889 -29.604 1.00 39.50 272 ILE A CA 1
ATOM 2163 C C . ILE A 1 272 ? -33.897 -8.610 -30.963 1.00 39.50 272 ILE A C 1
ATOM 2165 O O . ILE A 1 272 ? -33.112 -8.246 -31.838 1.00 39.50 272 ILE A O 1
ATOM 2169 N N . GLY A 1 273 ? -34.725 -9.641 -31.135 1.00 31.67 273 GLY A N 1
ATOM 2170 C CA . GLY A 1 273 ? -34.905 -10.318 -32.418 1.00 31.67 273 GLY A CA 1
ATOM 2171 C C . GLY A 1 273 ? -35.865 -9.535 -33.320 1.00 31.67 273 GLY A C 1
ATOM 2172 O O . GLY A 1 273 ? -36.931 -9.134 -32.848 1.00 31.67 273 GLY A O 1
ATOM 2173 N N . PRO A 1 274 ? -35.554 -9.316 -34.609 1.00 41.12 274 PRO A N 1
ATOM 2174 C CA . PRO A 1 274 ? -36.556 -8.862 -35.557 1.00 41.12 274 PRO A CA 1
ATOM 2175 C C . PRO A 1 274 ? -37.415 -10.056 -35.988 1.00 41.12 274 PRO A C 1
ATOM 2177 O O . PRO A 1 274 ? -36.942 -10.987 -36.642 1.00 41.12 274 PRO A O 1
ATOM 2180 N N . GLY A 1 275 ? -38.692 -10.017 -35.607 1.00 36.72 275 GLY A N 1
ATOM 2181 C CA . GLY A 1 275 ? -39.716 -10.902 -36.145 1.00 36.72 275 GLY A CA 1
ATOM 2182 C C . GLY A 1 275 ? -39.827 -10.715 -37.655 1.00 36.72 275 GLY A C 1
ATOM 2183 O O . GLY A 1 275 ? -40.061 -9.608 -38.137 1.00 36.72 275 GLY A O 1
ATOM 2184 N N . THR A 1 276 ? -39.645 -11.801 -38.400 1.00 42.81 276 THR A N 1
ATOM 2185 C CA . THR A 1 276 ? -40.047 -11.875 -39.804 1.00 42.81 276 THR A CA 1
ATOM 2186 C C . THR A 1 276 ? -41.293 -12.736 -39.887 1.00 42.81 276 THR A C 1
ATOM 2188 O O . THR A 1 276 ? -41.269 -13.953 -39.752 1.00 42.81 276 THR A O 1
ATOM 2191 N N . ASP A 1 277 ? -42.393 -12.022 -40.050 1.00 43.53 277 ASP A N 1
ATOM 2192 C CA . ASP A 1 277 ? -43.724 -12.485 -40.386 1.00 43.53 277 ASP A CA 1
ATOM 2193 C C . ASP A 1 277 ? -43.840 -12.506 -41.916 1.00 43.53 277 ASP A C 1
ATOM 2195 O O . ASP A 1 277 ? -43.722 -11.430 -42.498 1.00 43.53 277 ASP A O 1
ATOM 2199 N N . ARG A 1 278 ? -43.970 -13.695 -42.540 1.00 44.12 278 ARG A N 1
ATOM 2200 C CA . ARG A 1 278 ? -44.634 -14.057 -43.830 1.00 44.12 278 ARG A CA 1
ATOM 2201 C C . ARG A 1 278 ? -44.653 -15.599 -43.886 1.00 44.12 278 ARG A C 1
ATOM 2203 O O . ARG A 1 278 ? -43.623 -16.201 -43.619 1.00 44.12 278 ARG A O 1
ATOM 2210 N N . GLY A 1 279 ? -45.719 -16.337 -44.180 1.00 43.62 279 GLY A N 1
ATOM 2211 C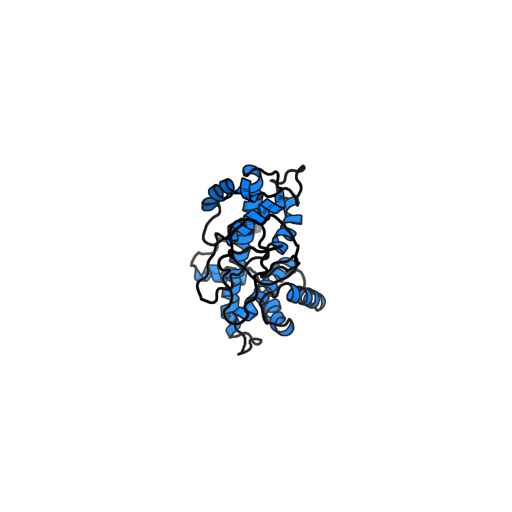 CA . GLY A 1 279 ? -46.905 -16.043 -44.975 1.00 43.62 279 GLY A CA 1
ATOM 2212 C C . GLY A 1 279 ? -46.893 -16.941 -46.221 1.00 43.62 279 GLY A C 1
ATOM 2213 O O . GLY A 1 279 ? -46.142 -16.634 -47.143 1.00 43.62 279 GLY A O 1
ATOM 2214 N N . PHE A 1 280 ? -47.768 -17.961 -46.209 1.00 41.53 280 PHE A N 1
ATOM 2215 C CA . PHE A 1 280 ? -48.105 -18.977 -47.233 1.00 41.53 280 PHE A CA 1
ATOM 2216 C C . PHE A 1 280 ? -47.185 -20.193 -47.399 1.00 41.53 280 PHE A C 1
ATOM 2218 O O . PHE A 1 280 ? -45.999 -20.030 -47.750 1.00 41.53 280 PHE A O 1
#

Secondary structure (DSSP, 8-state):
--------------TTT-------SS---------------------SBS-----SS-------SS------B-HHHHHHHHHHHGGG-TT--TT--IIIIIHHHHHHHHHHHHH-TTS-HHHHHHHHHHHHHHH-TT----HHHHHHHHHHHHHHHHHHHHHHHHHHHHHHHHHTT-TT--TT--HHHHHHHHHHHHHHHHHHTTS---HHHHHHHHHHHHHH-TT----HHHHHHHHHHHHHS-HHHHHHHHHHHHT-PPP-----------------

Foldseek 3Di:
DDDDDDDDDDDPADPPPRDDDDDDDDDDDDDDDDDDDDDDPPDDQFDFWQDDDDDFDDDDDDDDDDPDSLTAGDLVHLLVVCQPVVVPDPLDDPPDDCVQAQSLLLSLLRVVCSVCVPDDCVVCLVVSLVCCVVGSVRHPDHSVSSVVSSNVSNVVNNVLVLLLVLQLVVCQVCQVVDPLDDPVDHSVLQSQLLSLLLVCCVVPVVDDPDPVSLVVSLVVCVRHSHPRPDHSVSSVSNSVVSNPDDSCVSNVVVCVVVVPDDDPPPPPPPDDDDDDDDDD

Sequence (280 aa):
MNHTPNEPRDLNRDPITGAPGAHPLGVGVGGVAGGAVAGALAGTVFGPLGTLIGAGVGVVAGAAAGKAVAERIDPTGEIDYWREAHRSREYVKPDRDFERDYRPAYEYGIGARERHRDRDWQEVERDLGSQWPHARATSQLDWDDARHAARDAWERTDRTYRTYGAGDRYFASRFEHSPYRSSEESFDDYRPAYRYGMQARSRYGERDWDDRLEAELREGWERIKGGSRLTWERAKHAVREAFHTREDEYLGAEWTETGLGAPTTGTTRSGIGPGTDRGF

Radius of gyration: 26.34 Å; chains: 1; bounding box: 88×40×106 Å

Organism: NCBI:txid1169913

pLDDT: mean 70.43, std 25.58, range [26.36, 98.25]